Protein AF-A0A6G0UMU3-F1 (afdb_monomer_lite)

pLDDT: mean 70.27, std 21.62, range [25.25, 96.5]

Foldseek 3Di:
DDDDDDDDDDDDDDDDPDDDPPPVVVVVVVVVVVVVVVVVVLVVVLVVVVVVVVVVDDDPDDDPVVVVVVVLVSVVVSVVVCVVPVVVVVVVVVVVVVVVPPPPPADPVNVVVVVVVVVVVVVVVVVVVVVVVVVSVQVVLPVLFDPVFPPADRPVLLVLVLQLLLVLLVVVQKDFAQVRLVVCLVVLFFQEKEFERNDVVPVSNVVVVVSCVVSVHFYYYYHFQCSNCVSNVHNDGTGMMTGGDDPPDPCPVVSVVSSVVSVVRVD

Structure (mmCIF, N/CA/C/O backbone):
data_AF-A0A6G0UMU3-F1
#
_entry.id   AF-A0A6G0UMU3-F1
#
loop_
_atom_site.group_PDB
_atom_site.id
_atom_site.type_symbol
_atom_site.label_atom_id
_atom_site.label_alt_id
_atom_site.label_comp_id
_atom_site.label_asym_id
_atom_site.label_entity_id
_atom_site.label_seq_id
_atom_site.pdbx_PDB_ins_code
_atom_site.Cartn_x
_atom_site.Cartn_y
_atom_site.Cartn_z
_atom_site.occupancy
_atom_site.B_iso_or_equiv
_atom_site.auth_seq_id
_atom_site.auth_comp_id
_atom_site.auth_asym_id
_atom_site.auth_atom_id
_atom_site.pdbx_PDB_model_num
ATOM 1 N N . MET A 1 1 ? 73.703 35.633 -71.684 1.00 30.94 1 MET A N 1
ATOM 2 C CA . MET A 1 1 ? 74.012 36.887 -72.403 1.00 30.94 1 MET A CA 1
ATOM 3 C C . MET A 1 1 ? 72.672 37.498 -72.792 1.00 30.94 1 MET A C 1
ATOM 5 O O . MET A 1 1 ? 72.012 36.961 -73.661 1.00 30.94 1 MET A O 1
ATOM 9 N N . TYR A 1 2 ? 72.039 38.157 -71.825 1.00 26.83 2 TYR A N 1
ATOM 10 C CA . TYR A 1 2 ? 72.033 39.607 -71.562 1.00 26.83 2 TYR A CA 1
ATOM 11 C C . TYR A 1 2 ? 70.954 40.338 -72.398 1.00 26.83 2 TYR A C 1
ATOM 13 O O . TYR A 1 2 ? 71.107 40.400 -73.608 1.00 26.83 2 TYR A O 1
ATOM 21 N N . VAL A 1 3 ? 69.798 40.650 -71.770 1.00 32.31 3 VAL A N 1
ATOM 22 C CA . VAL A 1 3 ? 69.188 41.993 -71.473 1.00 32.31 3 VAL A CA 1
ATOM 23 C C . VAL A 1 3 ? 68.633 42.669 -72.758 1.00 32.31 3 VAL A C 1
ATOM 25 O O . VAL A 1 3 ? 69.275 42.608 -73.791 1.00 32.31 3 VAL A O 1
ATOM 28 N N . ILE A 1 4 ? 67.444 43.283 -72.848 1.00 33.16 4 ILE A N 1
ATOM 29 C CA . ILE A 1 4 ? 66.851 44.393 -72.075 1.00 33.16 4 ILE A CA 1
ATOM 30 C C . ILE A 1 4 ? 65.357 44.542 -72.455 1.00 33.16 4 ILE A C 1
ATOM 32 O O . ILE A 1 4 ? 65.022 44.345 -73.617 1.00 33.16 4 ILE A O 1
ATOM 36 N N . PHE A 1 5 ? 64.496 44.902 -71.489 1.00 25.25 5 PHE A N 1
ATOM 37 C CA . PHE A 1 5 ? 63.537 46.042 -71.463 1.00 25.25 5 PHE A CA 1
ATOM 38 C C . PHE A 1 5 ? 62.520 45.780 -70.331 1.00 25.25 5 PHE A C 1
ATOM 40 O O . PHE A 1 5 ? 61.830 44.772 -70.342 1.00 25.25 5 PHE A O 1
ATOM 47 N N . CYS A 1 6 ? 62.631 46.460 -69.188 1.00 27.94 6 CYS A N 1
ATOM 48 C CA . CYS A 1 6 ? 62.170 47.818 -68.848 1.00 27.94 6 CYS A CA 1
ATOM 49 C C . CYS A 1 6 ? 60.748 47.819 -68.249 1.00 27.94 6 CYS A C 1
ATOM 51 O O . CYS A 1 6 ? 59.826 47.219 -68.791 1.00 27.94 6 CYS A O 1
ATOM 53 N N . GLN A 1 7 ? 60.654 48.484 -67.096 1.00 40.88 7 GLN A N 1
ATOM 54 C CA . GLN A 1 7 ? 59.511 48.721 -66.210 1.00 40.88 7 GLN A CA 1
ATOM 55 C C . GLN A 1 7 ? 58.172 49.032 -66.890 1.00 40.88 7 GLN A C 1
ATOM 57 O O . GLN A 1 7 ? 58.109 49.893 -67.762 1.00 40.88 7 GLN A O 1
ATOM 62 N N . VAL A 1 8 ? 57.094 48.486 -66.313 1.00 30.56 8 VAL A N 1
ATOM 63 C CA . VAL A 1 8 ? 55.826 49.211 -66.126 1.00 30.56 8 VAL A CA 1
ATOM 64 C C . VAL A 1 8 ? 55.294 48.883 -64.727 1.00 30.56 8 VAL A C 1
ATOM 66 O O . VAL A 1 8 ? 54.862 47.763 -64.464 1.00 30.56 8 VAL A O 1
ATOM 69 N N . GLU A 1 9 ? 55.355 49.860 -63.822 1.00 41.88 9 GLU A N 1
ATOM 70 C CA . GLU A 1 9 ? 54.517 49.897 -62.622 1.00 41.88 9 GLU A CA 1
ATOM 71 C C . GLU A 1 9 ? 53.096 50.294 -63.034 1.00 41.88 9 GLU A C 1
ATOM 73 O O . GLU A 1 9 ? 52.908 51.316 -63.696 1.00 41.88 9 GLU A O 1
ATOM 78 N N . LEU A 1 10 ? 52.099 49.517 -62.608 1.00 32.56 10 LEU A N 1
ATOM 79 C CA . LEU A 1 10 ? 50.715 49.976 -62.494 1.00 32.56 10 LEU A CA 1
ATOM 80 C C . LEU A 1 10 ? 50.129 49.530 -61.142 1.00 32.56 10 LEU A C 1
ATOM 82 O O . LEU A 1 10 ? 50.496 48.462 -60.643 1.00 32.56 10 LEU A O 1
ATOM 86 N N . PRO A 1 11 ? 49.269 50.370 -60.535 1.00 36.75 11 PRO A N 1
ATOM 87 C CA . PRO A 1 11 ? 48.924 50.321 -59.122 1.00 36.75 11 PRO A CA 1
ATOM 88 C C . PRO A 1 11 ? 47.824 49.304 -58.798 1.00 36.75 11 PRO A C 1
ATOM 90 O O . PRO A 1 11 ? 47.146 48.767 -59.670 1.00 36.75 11 PRO A O 1
ATOM 93 N N . GLU A 1 12 ? 47.699 49.070 -57.494 1.00 48.03 12 GLU A N 1
ATOM 94 C CA . GLU A 1 12 ? 46.800 48.168 -56.777 1.00 48.03 12 GLU A CA 1
ATOM 95 C C . GLU A 1 12 ? 45.459 47.871 -57.468 1.00 48.03 12 GLU A C 1
ATOM 97 O O . GLU A 1 12 ? 44.653 48.767 -57.717 1.00 48.03 12 GLU A O 1
ATOM 102 N N . GLY A 1 13 ? 45.182 46.579 -57.683 1.00 42.25 13 GLY A N 1
ATOM 103 C CA . GLY A 1 13 ? 43.817 46.121 -57.949 1.00 42.25 13 GLY A CA 1
ATOM 104 C C . GLY A 1 13 ? 43.625 45.095 -59.060 1.00 42.25 13 GLY A C 1
ATOM 105 O O . GLY A 1 13 ? 42.647 45.209 -59.784 1.00 42.25 13 GLY A O 1
ATOM 106 N N . CYS A 1 14 ? 44.489 44.085 -59.202 1.00 33.12 14 CYS A N 1
ATOM 107 C CA . CYS A 1 14 ? 44.163 42.850 -59.932 1.00 33.12 14 CYS A CA 1
ATOM 108 C C . CYS A 1 14 ? 45.114 41.723 -59.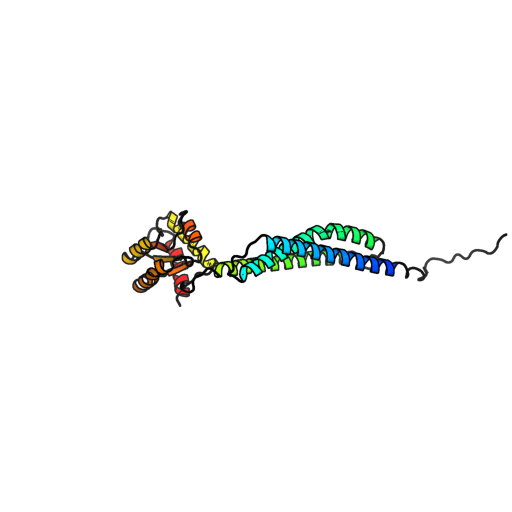500 1.00 33.12 14 CYS A C 1
ATOM 110 O O . CYS A 1 14 ? 46.245 41.660 -59.974 1.00 33.12 14 CYS A O 1
ATOM 112 N N . VAL A 1 15 ? 44.676 40.816 -58.616 1.00 37.66 15 VAL A N 1
ATOM 113 C CA . VAL A 1 15 ? 45.374 39.533 -58.422 1.00 37.66 15 VAL A CA 1
ATOM 114 C C . VAL A 1 15 ? 44.605 38.456 -59.169 1.00 37.66 15 VAL A C 1
ATOM 116 O O . VAL A 1 15 ? 43.439 38.182 -58.894 1.00 37.66 15 VAL A O 1
ATOM 119 N N . ALA A 1 16 ? 45.301 37.894 -60.150 1.00 34.09 16 ALA A N 1
ATOM 120 C CA . ALA A 1 16 ? 44.859 36.867 -61.064 1.00 34.09 16 ALA A CA 1
ATOM 121 C C . ALA A 1 16 ? 44.274 35.638 -60.347 1.00 34.09 16 ALA A C 1
ATOM 123 O O . ALA A 1 16 ? 44.952 34.931 -59.601 1.00 34.09 16 ALA A O 1
ATOM 124 N N . THR A 1 17 ? 43.021 35.320 -60.662 1.00 44.34 17 THR A N 1
ATOM 125 C CA . THR A 1 17 ? 42.491 33.959 -60.577 1.00 44.34 17 THR A CA 1
ATOM 126 C C . THR A 1 17 ? 43.191 33.096 -61.619 1.00 44.34 17 THR A C 1
ATOM 128 O O . THR A 1 17 ? 42.855 33.140 -62.799 1.00 44.34 17 THR A O 1
ATOM 131 N N . GLY A 1 18 ? 44.160 32.297 -61.187 1.00 42.09 18 GLY A N 1
ATOM 132 C CA . GLY A 1 18 ? 44.776 31.301 -62.054 1.00 42.09 18 GLY A CA 1
ATOM 133 C C . GLY A 1 18 ? 45.994 30.666 -61.412 1.00 42.09 18 GLY A C 1
ATOM 134 O O . GLY A 1 18 ? 47.093 31.130 -61.669 1.00 42.09 18 GLY A O 1
ATOM 135 N N . CYS A 1 19 ? 45.763 29.655 -60.559 1.00 34.84 19 CYS A N 1
ATOM 136 C CA . CYS A 1 19 ? 46.659 28.521 -60.233 1.00 34.84 19 CYS A CA 1
ATOM 137 C C . CYS A 1 19 ? 46.496 28.004 -58.787 1.00 34.84 19 CYS A C 1
ATOM 139 O O . CYS A 1 19 ? 47.479 27.858 -58.076 1.00 34.84 19 CYS A O 1
ATOM 141 N N . LEU A 1 20 ? 45.283 27.675 -58.322 1.00 40.19 20 LEU A N 1
ATOM 142 C CA . LEU A 1 20 ? 45.110 26.946 -57.044 1.00 40.19 20 LEU A CA 1
ATOM 143 C C . LEU A 1 20 ? 44.004 25.867 -57.079 1.00 40.19 20 LEU A C 1
ATOM 145 O O . LEU A 1 20 ? 43.488 25.463 -56.044 1.00 40.19 20 LEU A O 1
ATOM 149 N N . VAL A 1 21 ? 43.644 25.353 -58.261 1.00 40.84 21 VAL A N 1
ATOM 150 C CA . VAL A 1 21 ? 42.587 24.321 -58.396 1.00 40.84 21 VAL A CA 1
ATOM 151 C C . VAL A 1 21 ? 43.116 22.890 -58.169 1.00 40.84 21 VAL A C 1
ATOM 153 O O . VAL A 1 21 ? 42.345 21.982 -57.884 1.00 40.84 21 VAL A O 1
ATOM 156 N N . GLY A 1 22 ? 44.436 22.667 -58.217 1.00 36.19 22 GLY A N 1
ATOM 157 C CA . GLY A 1 22 ? 45.018 21.323 -58.064 1.00 36.19 22 GLY A CA 1
ATOM 158 C C . GLY A 1 22 ? 45.118 20.810 -56.619 1.00 36.19 22 GLY A C 1
ATOM 159 O O . GLY A 1 22 ? 44.967 19.615 -56.376 1.00 36.19 22 GLY A O 1
ATOM 160 N N . HIS A 1 23 ? 45.341 21.696 -55.643 1.00 38.22 23 HIS A N 1
ATOM 161 C CA . HIS A 1 23 ? 45.694 21.292 -54.273 1.00 38.22 23 HIS A CA 1
ATOM 162 C C . HIS A 1 23 ? 44.480 21.051 -53.354 1.00 38.22 23 HIS A C 1
ATOM 164 O O . HIS A 1 23 ? 44.577 20.311 -52.374 1.00 38.22 23 HIS A O 1
ATOM 170 N N . THR A 1 24 ? 43.318 21.630 -53.676 1.00 43.34 24 THR A N 1
ATOM 171 C CA . THR A 1 24 ? 42.079 21.507 -52.885 1.00 43.34 24 THR A CA 1
ATOM 172 C C . THR A 1 24 ? 41.366 20.166 -53.105 1.00 43.34 24 THR A C 1
ATOM 174 O O . THR A 1 24 ? 40.770 19.623 -52.174 1.00 43.34 24 THR A O 1
ATOM 177 N N . ALA A 1 25 ? 41.496 19.566 -54.293 1.00 42.31 25 ALA A N 1
ATOM 178 C CA . ALA A 1 25 ? 40.917 18.256 -54.598 1.00 42.31 25 ALA A CA 1
ATOM 179 C C . ALA A 1 25 ? 41.616 17.106 -53.843 1.00 42.31 25 ALA A C 1
ATOM 181 O O . ALA A 1 25 ? 40.945 16.208 -53.328 1.00 42.31 25 ALA A O 1
ATOM 182 N N . GLN A 1 26 ? 42.946 17.149 -53.694 1.00 43.91 26 GLN A N 1
ATOM 183 C CA . GLN A 1 26 ? 43.704 16.104 -52.987 1.00 43.91 26 GLN A CA 1
ATOM 184 C C . GLN A 1 26 ? 43.416 16.069 -51.478 1.00 43.91 26 GLN A C 1
ATOM 186 O O . GLN A 1 26 ? 43.292 14.987 -50.903 1.00 43.91 26 GLN A O 1
ATOM 191 N N . LEU A 1 27 ? 43.229 17.229 -50.840 1.00 43.91 27 LEU A N 1
ATOM 192 C CA . LEU A 1 27 ? 42.884 17.318 -49.415 1.00 43.91 27 LEU A CA 1
ATOM 193 C C . LEU A 1 27 ? 41.488 16.751 -49.106 1.00 43.91 27 LEU A C 1
ATOM 195 O O . LEU A 1 27 ? 41.315 16.085 -48.086 1.00 43.91 27 LEU A O 1
ATOM 199 N N . SER A 1 28 ? 40.515 16.922 -50.009 1.00 45.41 28 SER A N 1
ATOM 200 C CA . SER A 1 28 ? 39.166 16.350 -49.848 1.00 45.41 28 SER A CA 1
ATOM 201 C C . SER A 1 28 ? 39.159 14.812 -49.873 1.00 45.41 28 SER A C 1
ATOM 203 O O . SER A 1 28 ? 38.477 14.168 -49.071 1.00 45.41 28 SER A O 1
ATOM 205 N N . HIS A 1 29 ? 39.993 14.206 -50.724 1.00 41.31 29 HIS A N 1
ATOM 206 C CA . HIS A 1 29 ? 40.148 12.753 -50.814 1.00 41.31 29 HIS A CA 1
ATOM 207 C C . HIS A 1 29 ? 40.844 12.157 -49.584 1.00 41.31 29 HIS A C 1
ATOM 209 O O . HIS A 1 29 ? 40.484 11.066 -49.135 1.00 41.31 29 HIS A O 1
ATOM 215 N N . ILE A 1 30 ? 41.819 12.874 -49.018 1.00 50.69 30 ILE A N 1
ATOM 216 C CA . ILE A 1 30 ? 42.502 12.488 -47.775 1.00 50.69 30 ILE A CA 1
ATOM 217 C C . ILE A 1 30 ? 41.545 12.608 -46.582 1.00 50.69 30 ILE A C 1
ATOM 219 O O . ILE A 1 30 ? 41.508 11.713 -45.736 1.00 50.69 30 ILE A O 1
ATOM 223 N N . TYR A 1 31 ? 40.712 13.652 -46.543 1.00 45.34 31 TYR A N 1
ATOM 224 C CA . TYR A 1 31 ? 39.706 13.846 -45.498 1.00 45.34 31 TYR A CA 1
ATOM 225 C C . TYR A 1 31 ? 38.654 12.728 -45.496 1.00 45.34 31 TYR A C 1
ATOM 227 O O . TYR A 1 31 ? 38.419 12.099 -44.467 1.00 45.34 31 TYR A O 1
ATOM 235 N N . SER A 1 32 ? 38.099 12.394 -46.664 1.00 48.53 32 SER A N 1
ATOM 236 C CA . SER A 1 32 ? 37.123 11.304 -46.803 1.00 48.53 32 SER A CA 1
ATOM 237 C C . SER A 1 32 ? 37.707 9.940 -46.408 1.00 48.53 32 SER A C 1
ATOM 239 O O . SER A 1 32 ? 37.066 9.175 -45.684 1.00 48.53 32 SER A O 1
ATOM 241 N N . ARG A 1 33 ? 38.958 9.653 -46.798 1.00 44.38 33 ARG A N 1
ATOM 242 C CA . ARG A 1 33 ? 39.633 8.399 -46.427 1.00 44.38 33 ARG A CA 1
ATOM 243 C C . ARG A 1 33 ? 39.939 8.313 -44.934 1.00 44.38 33 ARG A C 1
ATOM 245 O O . ARG A 1 33 ? 39.745 7.258 -44.343 1.00 44.38 33 ARG A O 1
ATOM 252 N N . THR A 1 34 ? 40.367 9.408 -44.313 1.00 50.41 34 THR A N 1
ATOM 253 C CA . THR A 1 34 ? 40.743 9.410 -42.890 1.00 50.41 34 THR A CA 1
ATOM 254 C C . THR A 1 34 ? 39.513 9.329 -41.985 1.00 50.41 34 THR A C 1
ATOM 256 O O . THR A 1 34 ? 39.492 8.536 -41.045 1.00 50.41 34 THR A O 1
ATOM 259 N N . VAL A 1 35 ? 38.448 10.070 -42.311 1.00 51.31 35 VAL A N 1
ATOM 260 C CA . VAL A 1 35 ? 37.169 9.998 -41.584 1.00 51.31 35 VAL A CA 1
ATOM 261 C C . VAL A 1 35 ? 36.531 8.613 -41.742 1.00 51.31 35 VAL A C 1
ATOM 263 O O . VAL A 1 35 ? 36.049 8.051 -40.760 1.00 51.31 35 VAL A O 1
ATOM 266 N N . GLY A 1 36 ? 36.597 8.014 -42.936 1.00 48.56 36 GLY A N 1
ATOM 267 C CA . GLY A 1 36 ? 36.089 6.660 -43.181 1.00 48.56 36 GLY A CA 1
ATOM 268 C C . GLY A 1 36 ? 36.814 5.577 -42.375 1.00 48.56 36 GLY A C 1
ATOM 269 O O . GLY A 1 36 ? 36.166 4.703 -41.797 1.00 48.56 36 GLY A O 1
ATOM 270 N N . VAL A 1 37 ? 38.146 5.657 -42.270 1.00 53.56 37 VAL A N 1
ATOM 271 C CA . VAL A 1 37 ? 38.944 4.693 -41.492 1.00 53.56 37 VAL A CA 1
ATOM 272 C C . VAL A 1 37 ? 38.623 4.798 -40.001 1.00 53.56 37 VAL A C 1
ATOM 274 O O . VAL A 1 37 ? 38.373 3.769 -39.378 1.00 53.56 37 VAL A O 1
ATOM 277 N N . ILE A 1 38 ? 38.523 6.010 -39.446 1.00 55.78 38 ILE A N 1
ATOM 278 C CA . ILE A 1 38 ? 38.171 6.223 -38.030 1.00 55.78 38 ILE A CA 1
ATOM 279 C C . ILE A 1 38 ? 36.754 5.715 -37.730 1.00 55.78 38 ILE A C 1
ATOM 281 O O . ILE A 1 38 ? 36.535 5.033 -36.731 1.00 55.78 38 ILE A O 1
ATOM 285 N N . PHE A 1 39 ? 35.790 5.982 -38.613 1.00 50.78 39 PHE A N 1
ATOM 286 C CA . PHE A 1 39 ? 34.418 5.507 -38.428 1.00 50.78 39 PHE A CA 1
ATOM 287 C C . PHE A 1 39 ? 34.347 3.970 -38.450 1.00 50.78 39 PHE A C 1
ATOM 289 O O . PHE A 1 39 ? 33.672 3.360 -37.622 1.00 50.78 39 PHE A O 1
ATOM 296 N N . SER A 1 40 ? 35.109 3.327 -39.342 1.00 53.88 40 SER A N 1
ATOM 297 C CA . SER A 1 40 ? 35.143 1.863 -39.454 1.00 53.88 40 SER A CA 1
ATOM 298 C C . SER A 1 40 ? 35.824 1.171 -38.267 1.00 53.88 40 SER A C 1
ATOM 300 O O . SER A 1 40 ? 35.348 0.130 -37.810 1.00 53.88 40 SER A O 1
ATOM 302 N N . THR A 1 41 ? 36.897 1.749 -37.717 1.00 54.25 41 THR A N 1
ATOM 303 C CA . THR A 1 41 ? 37.631 1.158 -36.588 1.00 54.25 41 THR A CA 1
ATOM 304 C C . THR A 1 41 ? 36.868 1.310 -35.279 1.00 54.25 41 THR A C 1
ATOM 306 O O . THR A 1 41 ? 36.807 0.357 -34.503 1.00 54.25 41 THR A O 1
ATOM 309 N N . VAL A 1 42 ? 36.203 2.448 -35.055 1.00 63.16 42 VAL A N 1
ATOM 310 C CA . VAL A 1 42 ? 35.360 2.672 -33.868 1.00 63.16 42 VAL A CA 1
ATOM 311 C C . VAL A 1 42 ? 34.155 1.732 -33.870 1.00 63.16 42 VAL A C 1
ATOM 313 O O . VAL A 1 42 ? 33.846 1.128 -32.840 1.00 63.16 42 VAL A O 1
ATOM 316 N N . ILE A 1 43 ? 33.515 1.525 -35.025 1.00 57.78 43 ILE A N 1
ATOM 317 C CA . ILE A 1 43 ? 32.409 0.564 -35.151 1.00 57.78 43 ILE A CA 1
ATOM 318 C C . ILE A 1 43 ? 32.913 -0.870 -34.950 1.00 57.78 43 ILE A C 1
ATOM 320 O O . ILE A 1 43 ? 32.291 -1.637 -34.217 1.00 57.78 43 ILE A O 1
ATOM 324 N N . GLY A 1 44 ? 34.059 -1.225 -35.539 1.00 60.44 44 GLY A N 1
ATOM 325 C CA . GLY A 1 44 ? 34.644 -2.564 -35.430 1.00 60.44 44 GLY A CA 1
ATOM 326 C C . GLY A 1 44 ? 35.047 -2.944 -34.002 1.00 60.44 44 GLY A C 1
ATOM 327 O O . GLY A 1 44 ? 34.699 -4.027 -33.530 1.00 60.44 44 GLY A O 1
ATOM 328 N N . ILE A 1 45 ? 35.718 -2.043 -33.278 1.00 62.22 45 ILE A N 1
ATOM 329 C CA . ILE A 1 45 ? 36.102 -2.256 -31.872 1.00 62.22 45 ILE A CA 1
ATOM 330 C C . ILE A 1 45 ? 34.851 -2.368 -30.994 1.00 62.22 45 ILE A C 1
ATOM 332 O O . ILE A 1 45 ? 34.761 -3.270 -30.159 1.00 62.22 45 ILE A O 1
ATOM 336 N N . SER A 1 46 ? 33.845 -1.523 -31.237 1.00 60.97 46 SER A N 1
ATOM 337 C CA . SER A 1 46 ? 32.560 -1.600 -30.536 1.00 60.97 46 SER A CA 1
ATOM 338 C C . SER A 1 46 ? 31.862 -2.949 -30.750 1.00 60.97 46 SER A C 1
ATOM 340 O O . SER A 1 46 ? 31.350 -3.549 -29.804 1.00 60.97 46 SER A O 1
ATOM 342 N N . PHE A 1 47 ? 31.899 -3.478 -31.977 1.00 53.75 47 PHE A N 1
ATOM 343 C CA . PHE A 1 47 ? 31.307 -4.771 -32.326 1.00 53.75 47 PHE A CA 1
ATOM 344 C C . PHE A 1 47 ? 32.034 -5.951 -31.657 1.00 53.75 47 PHE A C 1
ATOM 346 O O . PHE A 1 47 ? 31.397 -6.898 -31.195 1.00 53.75 47 PHE A O 1
ATOM 353 N N . LEU A 1 48 ? 33.363 -5.888 -31.530 1.00 60.88 48 LEU A N 1
ATOM 354 C CA . LEU A 1 48 ? 34.152 -6.918 -30.842 1.00 60.88 48 LEU A CA 1
ATOM 355 C C . LEU A 1 48 ? 33.919 -6.924 -29.326 1.00 60.88 48 LEU A C 1
ATOM 357 O O . LEU A 1 48 ? 33.783 -7.998 -28.734 1.00 60.88 48 LEU A O 1
ATOM 361 N N . VAL A 1 49 ? 33.804 -5.746 -28.704 1.00 62.69 49 VAL A N 1
ATOM 362 C CA . VAL A 1 49 ? 33.429 -5.620 -27.285 1.00 62.69 49 VAL A CA 1
ATOM 363 C C . VAL A 1 49 ? 32.032 -6.203 -27.045 1.00 62.69 49 VAL A C 1
ATOM 365 O O . VAL A 1 49 ? 31.839 -6.916 -26.061 1.00 62.69 49 VAL A O 1
ATOM 368 N N . MET A 1 50 ? 31.089 -6.008 -27.977 1.00 51.47 50 MET A N 1
ATOM 369 C CA . MET A 1 50 ? 29.757 -6.629 -27.935 1.00 51.47 50 MET A CA 1
ATOM 370 C C . MET A 1 50 ? 29.832 -8.161 -27.925 1.00 51.47 50 MET A C 1
ATOM 372 O O . MET A 1 50 ? 29.237 -8.803 -27.063 1.00 51.47 50 MET A O 1
ATOM 376 N N . ILE A 1 51 ? 30.599 -8.761 -28.842 1.00 56.84 51 ILE A N 1
ATOM 377 C CA . ILE A 1 51 ? 30.733 -10.224 -28.954 1.00 56.84 51 ILE A CA 1
ATOM 378 C C . ILE A 1 51 ? 31.415 -10.821 -27.713 1.00 56.84 51 ILE A C 1
ATOM 380 O O . ILE A 1 51 ? 30.991 -11.867 -27.214 1.00 56.84 51 ILE A O 1
ATOM 384 N N . ALA A 1 52 ? 32.456 -10.168 -27.191 1.00 59.59 52 ALA A N 1
ATOM 385 C CA . ALA A 1 52 ? 33.148 -10.612 -25.981 1.00 59.59 52 ALA A CA 1
ATOM 386 C C . ALA A 1 52 ? 32.243 -10.539 -24.740 1.00 59.59 52 ALA A C 1
ATOM 388 O O . ALA A 1 52 ? 32.278 -11.426 -23.884 1.00 59.59 52 ALA A O 1
ATOM 389 N N . TRP A 1 53 ? 31.395 -9.514 -24.667 1.00 51.75 53 TRP A N 1
ATOM 390 C CA . TRP A 1 53 ? 30.428 -9.342 -23.590 1.00 51.75 53 TRP A CA 1
ATOM 391 C C . TRP A 1 53 ? 29.291 -10.375 -23.661 1.00 51.75 53 TRP A C 1
ATOM 393 O O . TRP A 1 53 ? 28.989 -11.019 -22.654 1.00 51.75 53 TRP A O 1
ATOM 403 N N . LEU A 1 54 ? 28.761 -10.640 -24.863 1.00 48.38 54 LEU A N 1
ATOM 404 C CA . LEU A 1 54 ? 27.764 -11.690 -25.122 1.00 48.38 54 LEU A CA 1
ATOM 405 C C . LEU A 1 54 ? 28.270 -13.090 -24.744 1.00 48.38 54 LEU A C 1
ATOM 407 O O . LEU A 1 54 ? 27.509 -13.902 -24.227 1.00 48.38 54 LEU A O 1
ATOM 411 N N . LYS A 1 55 ? 29.564 -13.379 -24.937 1.00 51.75 55 LYS A N 1
ATOM 412 C CA . LYS A 1 55 ? 30.155 -14.668 -24.537 1.00 51.75 55 LYS A CA 1
ATOM 413 C C . LYS A 1 55 ? 30.299 -14.845 -23.019 1.00 51.75 55 LYS A C 1
ATOM 415 O O . LYS A 1 55 ? 30.403 -15.983 -22.565 1.00 51.75 55 LYS A O 1
ATOM 420 N N . LYS A 1 56 ? 30.320 -13.764 -22.227 1.00 48.94 56 LYS A N 1
ATOM 421 C CA . LYS A 1 56 ? 30.586 -13.822 -20.775 1.00 48.94 56 LYS A CA 1
ATOM 422 C C . LYS A 1 56 ? 29.322 -14.011 -19.923 1.00 48.94 56 LYS A C 1
ATOM 424 O O . LYS A 1 56 ? 29.430 -14.505 -18.802 1.00 48.94 56 LYS A O 1
ATOM 429 N N . LYS A 1 57 ? 28.128 -13.691 -20.437 1.00 49.84 57 LYS A N 1
ATOM 430 C CA . LYS A 1 57 ? 26.847 -13.977 -19.767 1.00 49.84 57 LYS A CA 1
ATOM 431 C C . LYS A 1 57 ? 26.190 -15.222 -20.370 1.00 49.84 57 LYS A C 1
ATOM 433 O O . LYS A 1 57 ? 25.646 -15.174 -21.466 1.00 49.84 57 LYS A O 1
ATOM 438 N N . LYS A 1 58 ? 26.194 -16.339 -19.634 1.00 37.16 58 LYS A N 1
ATOM 439 C CA . LYS A 1 58 ? 25.318 -17.478 -19.961 1.00 37.16 58 LYS A CA 1
ATOM 440 C C . LYS A 1 58 ? 23.845 -17.037 -19.835 1.00 37.16 58 LYS A C 1
ATOM 442 O O . LYS A 1 58 ? 23.512 -16.390 -18.840 1.00 37.16 58 LYS A O 1
ATOM 447 N N . PRO A 1 59 ? 22.972 -17.369 -20.801 1.00 43.34 59 PRO A N 1
ATOM 448 C CA . PRO A 1 59 ? 21.608 -16.860 -20.848 1.00 43.34 59 PRO A CA 1
ATOM 449 C C . PRO A 1 59 ? 20.722 -17.608 -19.844 1.00 43.34 59 PRO A C 1
ATOM 451 O O . PRO A 1 59 ? 20.534 -18.815 -19.964 1.00 43.34 59 PRO A O 1
ATOM 454 N N . GLN A 1 60 ? 20.146 -16.892 -18.876 1.00 38.78 60 GLN A N 1
ATOM 455 C CA . GLN A 1 60 ? 18.887 -17.315 -18.262 1.00 38.78 60 GLN A CA 1
ATOM 456 C C . GLN A 1 60 ? 17.776 -16.767 -19.161 1.00 38.78 60 GLN A C 1
ATOM 458 O O . GLN A 1 60 ? 17.521 -15.564 -19.215 1.00 38.78 60 GLN A O 1
ATOM 463 N N . ILE A 1 61 ? 17.230 -17.669 -19.971 1.00 45.25 61 ILE A N 1
ATOM 464 C CA . ILE A 1 61 ? 16.134 -17.457 -20.915 1.00 45.25 61 ILE A CA 1
ATOM 465 C C . ILE A 1 61 ? 14.889 -16.982 -20.159 1.00 45.25 61 ILE A C 1
ATOM 467 O O . ILE A 1 61 ? 14.482 -17.620 -19.192 1.00 45.25 61 ILE A O 1
ATOM 471 N N . GLY A 1 62 ? 14.278 -15.874 -20.594 1.00 42.34 62 GLY A N 1
ATOM 472 C CA . GLY A 1 62 ? 12.984 -15.473 -20.040 1.00 42.34 62 GLY A CA 1
ATOM 473 C C . GLY A 1 62 ? 12.362 -14.182 -20.561 1.00 42.34 62 GLY A C 1
ATOM 474 O O . GLY A 1 62 ? 11.205 -14.211 -20.961 1.00 42.34 62 GLY A O 1
ATOM 475 N N . SER A 1 63 ? 13.071 -13.051 -20.590 1.00 42.34 63 SER A N 1
ATOM 476 C CA . SER A 1 63 ? 12.422 -11.768 -20.898 1.00 42.34 63 SER A CA 1
ATOM 477 C C . SER A 1 63 ? 13.060 -11.053 -22.083 1.00 42.34 63 SER A C 1
ATOM 479 O O . SER A 1 63 ? 14.277 -10.930 -22.195 1.00 42.34 63 SER A O 1
ATOM 481 N N . LYS A 1 64 ? 12.215 -10.512 -22.969 1.00 46.72 64 LYS A N 1
ATOM 482 C CA . LYS A 1 64 ? 12.609 -9.624 -24.080 1.00 46.72 64 LYS A CA 1
ATOM 483 C C . LYS A 1 64 ? 13.309 -8.332 -23.597 1.00 46.72 64 LYS A C 1
ATOM 485 O O . LYS A 1 64 ? 13.779 -7.547 -24.413 1.00 46.72 64 LYS A O 1
ATOM 490 N N . VAL A 1 65 ? 13.403 -8.121 -22.283 1.00 44.84 65 VAL A N 1
ATOM 491 C CA . VAL A 1 65 ? 13.828 -6.883 -21.617 1.00 44.84 65 VAL A CA 1
ATOM 492 C C . VAL A 1 65 ? 15.308 -6.848 -21.261 1.00 44.84 65 VAL A C 1
ATOM 494 O O . VAL A 1 65 ? 15.896 -5.765 -21.274 1.00 44.84 65 VAL A O 1
ATOM 497 N N . THR A 1 66 ? 15.967 -7.997 -21.085 1.00 47.72 66 THR A N 1
ATOM 498 C CA . THR A 1 66 ? 17.440 -8.027 -21.047 1.00 47.72 66 THR A CA 1
ATOM 499 C C . THR A 1 66 ? 18.023 -7.507 -22.358 1.00 47.72 66 THR A C 1
ATOM 501 O O . THR A 1 66 ? 18.954 -6.715 -22.330 1.00 47.72 66 THR A O 1
ATOM 504 N N . VAL A 1 67 ? 17.392 -7.805 -23.496 1.00 51.44 67 VAL A N 1
ATOM 505 C CA . VAL A 1 67 ? 17.833 -7.333 -24.820 1.00 51.44 67 VAL A CA 1
ATOM 506 C C . VAL A 1 67 ? 17.738 -5.803 -24.960 1.00 51.44 67 VAL A C 1
ATOM 508 O O . VAL A 1 67 ? 18.626 -5.178 -25.537 1.00 51.44 67 VAL A O 1
ATOM 511 N N . ILE A 1 68 ? 16.698 -5.173 -24.398 1.00 49.12 68 ILE A N 1
ATOM 512 C CA . ILE A 1 68 ? 16.486 -3.715 -24.490 1.00 49.12 68 ILE A CA 1
ATOM 513 C C . ILE A 1 68 ? 17.377 -2.961 -23.491 1.00 49.12 68 ILE A C 1
ATOM 515 O O . ILE A 1 68 ? 17.989 -1.956 -23.855 1.00 49.12 68 ILE A O 1
ATOM 519 N N . ALA A 1 69 ? 17.506 -3.454 -22.255 1.00 45.97 69 ALA A N 1
ATOM 520 C CA . ALA A 1 69 ? 18.402 -2.869 -21.255 1.00 45.97 69 ALA A CA 1
ATOM 521 C C . ALA A 1 69 ? 19.870 -2.937 -21.706 1.00 45.97 69 ALA A C 1
ATOM 523 O O . ALA A 1 69 ? 20.621 -1.971 -21.559 1.00 45.97 69 ALA A O 1
ATOM 524 N N . GLU A 1 70 ? 20.262 -4.050 -22.327 1.00 49.53 70 GLU A N 1
ATOM 525 C CA . GLU A 1 70 ? 21.601 -4.230 -22.882 1.00 49.53 70 GLU A CA 1
ATOM 526 C C . GLU A 1 70 ? 21.827 -3.311 -24.092 1.00 49.53 70 GLU A C 1
ATOM 528 O O . GLU A 1 70 ? 22.875 -2.673 -24.164 1.00 49.53 70 GLU A O 1
ATOM 533 N N . ALA A 1 71 ? 20.829 -3.104 -24.961 1.00 51.84 71 ALA A N 1
ATOM 534 C CA . ALA A 1 71 ? 20.915 -2.153 -26.076 1.00 51.84 71 ALA A CA 1
ATOM 535 C C . ALA A 1 71 ? 21.035 -0.679 -25.633 1.00 51.84 71 ALA A C 1
ATOM 537 O O . ALA A 1 71 ? 21.742 0.102 -26.274 1.00 51.84 71 ALA A O 1
ATOM 538 N N . VAL A 1 72 ? 20.386 -0.278 -24.533 1.00 54.41 72 VAL A N 1
ATOM 539 C CA . VAL A 1 72 ? 20.453 1.099 -24.000 1.00 54.41 72 VAL A CA 1
ATOM 540 C C . VAL A 1 72 ? 21.802 1.381 -23.339 1.00 54.41 72 VAL A C 1
ATOM 542 O O . VAL A 1 72 ? 22.398 2.430 -23.593 1.00 54.41 72 VAL A O 1
ATOM 545 N N . VAL A 1 73 ? 22.324 0.440 -22.545 1.00 54.75 73 VAL A N 1
ATOM 546 C CA . VAL A 1 73 ? 23.671 0.551 -21.955 1.00 54.75 73 VAL A CA 1
ATOM 547 C C . VAL A 1 73 ? 24.731 0.556 -23.056 1.00 54.75 73 VAL A C 1
ATOM 549 O O . VAL A 1 73 ? 25.652 1.368 -23.018 1.00 54.75 73 VAL A O 1
ATOM 552 N N . PHE A 1 74 ? 24.557 -0.268 -24.089 1.00 53.59 74 PHE A N 1
ATOM 553 C CA . PHE A 1 74 ? 25.444 -0.292 -25.248 1.00 53.59 74 PHE A CA 1
ATOM 554 C C . PHE A 1 74 ? 25.440 1.046 -25.999 1.00 53.59 74 PHE A C 1
ATOM 556 O O . PHE A 1 74 ? 26.500 1.588 -26.305 1.00 53.59 74 PHE A O 1
ATOM 563 N N . ARG A 1 75 ? 24.264 1.653 -26.211 1.00 53.66 75 ARG A N 1
ATOM 564 C CA . ARG A 1 75 ? 24.138 2.972 -26.853 1.00 53.66 75 ARG A CA 1
ATOM 565 C C . ARG A 1 75 ? 24.749 4.096 -26.012 1.00 53.66 75 ARG A C 1
ATOM 567 O O . ARG A 1 75 ? 25.314 5.015 -26.591 1.00 53.66 75 ARG A O 1
ATOM 574 N N . ALA A 1 76 ? 24.700 4.008 -24.681 1.00 53.66 76 ALA A N 1
ATOM 575 C CA . ALA A 1 76 ? 25.331 4.970 -23.773 1.00 53.66 76 ALA A CA 1
ATOM 576 C C . ALA A 1 76 ? 26.866 4.846 -23.738 1.00 53.66 76 ALA A C 1
ATOM 578 O O . ALA A 1 76 ? 27.559 5.861 -23.735 1.00 53.66 76 ALA A O 1
ATOM 579 N N . VAL A 1 77 ? 27.404 3.623 -23.774 1.00 56.19 77 VAL A N 1
ATOM 580 C CA . VAL A 1 77 ? 28.857 3.376 -23.845 1.00 56.19 77 VAL A CA 1
ATOM 581 C C . VAL A 1 77 ? 29.421 3.810 -25.201 1.00 56.19 77 VAL A C 1
ATOM 583 O O . VAL A 1 77 ? 30.467 4.451 -25.246 1.00 56.19 77 VAL A O 1
ATOM 586 N N . ILE A 1 78 ? 28.697 3.553 -26.296 1.00 59.75 78 ILE A N 1
ATOM 587 C CA . ILE A 1 78 ? 29.018 4.079 -27.634 1.00 59.75 78 ILE A CA 1
ATOM 588 C C . ILE A 1 78 ? 29.033 5.614 -27.616 1.00 59.75 78 ILE A C 1
ATOM 590 O O . ILE A 1 78 ? 29.960 6.223 -28.140 1.00 59.75 78 ILE A O 1
ATOM 594 N N . PHE A 1 79 ? 28.036 6.251 -26.992 1.00 53.81 79 PHE A N 1
ATOM 595 C CA . PHE A 1 79 ? 27.953 7.712 -26.920 1.00 53.81 79 PHE A CA 1
ATOM 596 C C . PHE A 1 79 ? 29.094 8.323 -26.091 1.00 53.81 79 PHE A C 1
ATOM 598 O O . PHE A 1 79 ? 29.651 9.338 -26.495 1.00 53.81 79 PHE A O 1
ATOM 605 N N . GLY A 1 80 ? 29.484 7.684 -24.980 1.00 55.88 80 GLY A N 1
ATOM 606 C CA . GLY A 1 80 ? 30.629 8.099 -24.161 1.00 55.88 80 GLY A CA 1
ATOM 607 C C . GLY A 1 80 ? 31.966 7.953 -24.890 1.00 55.88 80 GLY A C 1
ATOM 608 O O . GLY A 1 80 ? 32.739 8.902 -24.950 1.00 55.88 80 GLY A O 1
ATOM 609 N N . LEU A 1 81 ? 32.197 6.813 -25.550 1.00 54.47 81 LEU A N 1
ATOM 610 C CA . LEU A 1 81 ? 33.418 6.590 -26.333 1.00 54.47 81 LEU A CA 1
ATOM 611 C C . LEU A 1 81 ? 33.525 7.539 -27.532 1.00 54.47 81 LEU A C 1
ATOM 613 O O . LEU A 1 81 ? 34.620 7.987 -27.852 1.00 54.47 81 LEU A O 1
ATOM 617 N N . ILE A 1 82 ? 32.406 7.890 -28.174 1.00 53.62 82 ILE A N 1
ATOM 618 C CA . ILE A 1 82 ? 32.394 8.907 -29.232 1.00 53.62 82 ILE A CA 1
ATOM 619 C C . ILE A 1 82 ? 32.763 10.279 -28.659 1.00 53.62 82 ILE A C 1
ATOM 621 O O . ILE A 1 82 ? 33.546 10.982 -29.287 1.00 53.62 82 ILE A O 1
ATOM 625 N N . PHE A 1 83 ? 32.261 10.654 -27.480 1.00 45.94 83 PHE A N 1
ATOM 626 C CA . PHE A 1 83 ? 32.516 11.969 -26.880 1.00 45.94 83 PHE A CA 1
ATOM 627 C C . PHE A 1 83 ? 33.956 12.135 -26.360 1.00 45.94 83 PHE A C 1
ATOM 629 O O . PHE A 1 83 ? 34.501 13.234 -26.442 1.00 45.94 83 PHE A O 1
ATOM 636 N N . ASP A 1 84 ? 34.599 11.050 -25.918 1.00 47.81 84 ASP A N 1
ATOM 637 C CA . ASP A 1 84 ? 35.989 11.065 -25.439 1.00 47.81 84 ASP A CA 1
ATOM 638 C C . ASP A 1 84 ? 37.030 10.985 -26.578 1.00 47.81 84 ASP A C 1
ATOM 640 O O . ASP A 1 84 ? 38.141 11.499 -26.443 1.00 47.81 84 ASP A O 1
ATOM 644 N N . PHE A 1 85 ? 36.690 10.385 -27.729 1.00 46.53 85 PHE A N 1
ATOM 645 C CA . PHE A 1 85 ? 37.614 10.239 -28.872 1.00 46.53 85 PHE A CA 1
ATOM 646 C C . PHE A 1 85 ? 37.513 11.365 -29.920 1.00 46.53 85 PHE A C 1
ATOM 648 O O . PHE A 1 85 ? 38.437 11.568 -30.718 1.00 46.53 85 PHE A O 1
ATOM 655 N N . LEU A 1 86 ? 36.411 12.123 -29.929 1.00 46.31 86 LEU A N 1
ATOM 656 C CA . LEU A 1 86 ? 36.204 13.240 -30.859 1.00 46.31 86 LEU A CA 1
ATOM 657 C C . LEU A 1 86 ? 37.168 14.427 -30.649 1.00 46.31 86 LEU A C 1
ATOM 659 O O . LEU A 1 86 ? 37.643 14.964 -31.649 1.00 46.31 86 LEU A O 1
ATOM 663 N N . PRO A 1 87 ? 37.542 14.847 -29.421 1.00 46.56 87 PRO A N 1
ATOM 664 C CA . PRO A 1 87 ? 38.350 16.057 -29.238 1.00 46.56 87 PRO A CA 1
ATOM 665 C C . PRO A 1 87 ? 39.765 15.938 -29.821 1.00 46.56 87 PRO A C 1
ATOM 667 O O . PRO A 1 87 ? 40.296 16.898 -30.381 1.00 46.56 87 PRO A O 1
ATOM 670 N N . HIS A 1 88 ? 40.368 14.747 -29.752 1.00 46.38 88 HIS A N 1
ATOM 671 C CA . HIS A 1 88 ? 41.748 14.529 -30.197 1.00 46.38 88 HIS A CA 1
ATOM 672 C C . HIS A 1 88 ? 41.887 14.393 -31.721 1.00 46.38 88 HIS A C 1
ATOM 674 O O . HIS A 1 88 ? 42.927 14.738 -32.277 1.00 46.38 88 HIS A O 1
ATOM 680 N N . THR A 1 89 ? 40.831 13.965 -32.417 1.00 50.56 89 THR A N 1
ATOM 681 C CA . THR A 1 89 ? 40.805 13.880 -33.888 1.00 50.56 89 THR A CA 1
ATOM 682 C C . THR A 1 89 ? 40.312 15.178 -34.531 1.00 50.56 89 THR A C 1
ATOM 684 O O . THR A 1 89 ? 40.855 15.606 -35.552 1.00 50.56 89 THR A O 1
ATOM 687 N N . VAL A 1 90 ? 39.365 15.874 -33.892 1.00 46.72 90 VAL A N 1
ATOM 688 C CA . VAL A 1 90 ? 38.883 17.195 -34.330 1.00 46.72 90 VAL A CA 1
ATOM 689 C C . VAL A 1 90 ? 39.977 18.260 -34.202 1.00 46.72 90 VAL A C 1
ATOM 691 O O . VAL A 1 90 ? 40.077 19.111 -35.080 1.00 46.72 90 VAL A O 1
ATOM 694 N N . SER A 1 91 ? 40.866 18.175 -33.203 1.00 49.56 91 SER A N 1
ATOM 695 C CA . SER A 1 91 ? 42.038 19.063 -33.086 1.00 49.56 91 SER A CA 1
ATOM 696 C C . SER A 1 91 ? 43.015 18.933 -34.272 1.00 49.56 91 SER A C 1
ATOM 698 O O . SER A 1 91 ? 43.445 19.942 -34.832 1.00 49.56 91 SER A O 1
ATOM 700 N N . GLY A 1 92 ? 43.314 17.707 -34.721 1.00 49.03 92 GLY A N 1
ATOM 701 C CA . GLY A 1 92 ? 44.190 17.469 -35.880 1.00 49.03 92 GLY A CA 1
ATOM 702 C C . GLY A 1 92 ? 43.564 17.889 -37.217 1.00 49.03 92 GLY A C 1
ATOM 703 O O . GLY A 1 92 ? 44.244 18.414 -38.102 1.00 49.03 92 GLY A O 1
ATOM 704 N N . ILE A 1 93 ? 42.245 17.725 -37.341 1.00 49.81 93 ILE A N 1
ATOM 705 C CA . ILE A 1 93 ? 41.456 18.185 -38.490 1.00 49.81 93 ILE A CA 1
ATOM 706 C C . ILE A 1 93 ? 41.364 19.719 -38.522 1.00 49.81 93 ILE A C 1
ATOM 708 O O . ILE A 1 93 ? 41.520 20.317 -39.585 1.00 49.81 93 ILE A O 1
ATOM 712 N N .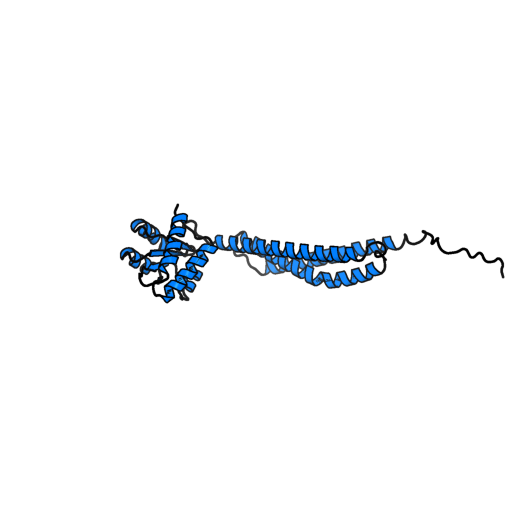 TRP A 1 94 ? 41.179 20.368 -37.370 1.00 43.44 94 TRP A N 1
ATOM 713 C CA . TRP A 1 94 ? 41.124 21.828 -37.243 1.00 43.44 94 TRP A CA 1
ATOM 714 C C . TRP A 1 94 ? 42.436 22.491 -37.673 1.00 43.44 94 TRP A C 1
ATOM 716 O O . TRP A 1 94 ? 42.414 23.465 -38.422 1.00 43.44 94 TRP A O 1
ATOM 726 N N . ASN A 1 95 ? 43.579 21.905 -37.304 1.00 49.66 95 ASN A N 1
ATOM 727 C CA . ASN A 1 95 ? 44.895 22.387 -37.734 1.00 49.66 95 ASN A CA 1
ATOM 728 C C . ASN A 1 95 ? 45.137 22.212 -39.246 1.00 49.66 95 ASN A C 1
ATOM 730 O O . ASN A 1 95 ? 45.859 23.007 -39.840 1.00 49.66 95 ASN A O 1
ATOM 734 N N . SER A 1 96 ? 44.497 21.226 -39.886 1.00 48.84 96 SER A N 1
ATOM 735 C CA . SER A 1 96 ? 44.586 21.013 -41.342 1.00 48.84 96 SER A CA 1
ATOM 736 C C . SER A 1 96 ? 43.608 21.892 -42.141 1.00 48.84 96 SER A C 1
ATOM 738 O O . SER A 1 96 ? 43.922 22.301 -43.255 1.00 48.84 96 SER A O 1
ATOM 740 N N . ILE A 1 97 ? 42.443 22.232 -41.576 1.00 46.97 97 ILE A N 1
ATOM 741 C CA . ILE A 1 97 ? 41.458 23.155 -42.175 1.00 46.97 97 ILE A CA 1
ATOM 742 C C . ILE A 1 97 ? 41.892 24.621 -42.004 1.00 46.97 97 ILE A C 1
ATOM 744 O O . ILE A 1 97 ? 41.652 25.438 -42.890 1.00 46.97 97 ILE A O 1
ATOM 748 N N . ALA A 1 98 ? 42.598 24.958 -40.918 1.00 46.44 98 ALA A N 1
ATOM 749 C CA . ALA A 1 98 ? 43.170 26.289 -40.703 1.00 46.44 98 ALA A CA 1
ATOM 750 C C . ALA A 1 98 ? 44.198 26.699 -41.779 1.00 46.44 98 ALA A C 1
ATOM 752 O O . ALA A 1 98 ? 44.405 27.889 -41.992 1.00 46.44 98 ALA A O 1
ATOM 753 N N . ALA A 1 99 ? 44.799 25.735 -42.489 1.00 47.31 99 ALA A N 1
ATOM 754 C CA . ALA A 1 99 ? 45.718 25.990 -43.601 1.00 47.31 99 ALA A CA 1
ATOM 755 C C . ALA A 1 99 ? 45.007 26.306 -44.935 1.00 47.31 99 ALA A C 1
ATOM 757 O O . ALA A 1 99 ? 45.625 26.849 -45.849 1.00 47.31 99 ALA A O 1
ATOM 758 N N . ALA A 1 100 ? 43.715 25.995 -45.060 1.00 51.44 100 ALA A N 1
ATOM 759 C CA . ALA A 1 100 ? 42.924 26.229 -46.264 1.00 51.44 100 ALA A CA 1
ATOM 760 C C . ALA A 1 100 ? 41.867 27.297 -45.989 1.00 51.44 100 ALA A C 1
ATOM 762 O O . ALA A 1 100 ? 40.692 26.967 -45.960 1.00 51.44 100 ALA A O 1
ATOM 763 N N . ASN A 1 101 ? 42.299 28.542 -45.746 1.00 47.69 101 ASN A N 1
ATOM 764 C CA . ASN A 1 101 ? 41.485 29.727 -45.430 1.00 47.69 101 ASN A CA 1
ATOM 765 C C . ASN A 1 101 ? 40.007 29.647 -45.887 1.00 47.69 101 ASN A C 1
ATOM 767 O O . ASN A 1 101 ? 39.670 30.174 -46.948 1.00 47.69 101 ASN A O 1
ATOM 771 N N . PRO A 1 102 ? 39.079 29.106 -45.069 1.00 47.50 102 PRO A N 1
ATOM 772 C CA . PRO A 1 102 ? 37.647 29.274 -45.289 1.00 47.50 102 PRO A CA 1
ATOM 773 C C . PRO A 1 102 ? 37.158 30.551 -44.579 1.00 47.50 102 PRO A C 1
ATOM 775 O O . PRO A 1 102 ? 35.971 30.861 -44.564 1.00 47.50 102 PRO A O 1
ATOM 778 N N . PHE A 1 103 ? 38.076 31.297 -43.950 1.00 46.78 103 PHE A N 1
ATOM 779 C CA . PHE A 1 103 ? 37.789 32.367 -42.998 1.00 46.78 103 PHE A CA 1
ATOM 780 C C . PHE A 1 103 ? 37.589 33.751 -43.617 1.00 46.78 103 PHE A C 1
ATOM 782 O O . PHE A 1 103 ? 37.432 34.717 -42.877 1.00 46.78 103 PHE A O 1
ATOM 789 N N . GLN A 1 104 ? 37.532 33.868 -44.945 1.00 47.47 104 GLN A N 1
ATOM 790 C CA . GLN A 1 104 ? 37.382 35.174 -45.591 1.00 47.47 104 GLN A CA 1
ATOM 791 C C . GLN A 1 104 ? 35.921 35.633 -45.775 1.00 47.47 104 GLN A C 1
ATOM 793 O O . GLN A 1 104 ? 35.709 36.745 -46.241 1.00 47.47 104 GLN A O 1
ATOM 798 N N . TYR A 1 105 ? 34.908 34.846 -45.378 1.00 47.38 105 TYR A N 1
ATOM 799 C CA . TYR A 1 105 ? 33.497 35.220 -45.614 1.00 47.38 105 TYR A CA 1
ATOM 800 C C . TYR A 1 105 ? 32.505 34.951 -44.477 1.00 47.38 105 TYR A C 1
ATOM 802 O O . TYR A 1 105 ? 31.298 34.914 -44.700 1.00 47.38 105 TYR A O 1
ATOM 810 N N . ILE A 1 106 ? 32.970 34.765 -43.242 1.00 48.53 106 ILE A N 1
ATOM 811 C CA . ILE A 1 106 ? 32.087 34.409 -42.125 1.00 48.53 106 ILE A CA 1
ATOM 812 C C . ILE A 1 106 ? 32.496 35.236 -40.892 1.00 48.53 106 ILE A C 1
ATOM 814 O O . ILE A 1 106 ? 33.439 34.911 -40.175 1.00 48.53 106 ILE A O 1
ATOM 818 N N . GLY A 1 107 ? 31.821 36.379 -40.701 1.00 49.75 107 GLY A N 1
ATOM 819 C CA . GLY A 1 107 ? 32.118 37.367 -39.653 1.00 49.75 107 GLY A CA 1
ATOM 820 C C . GLY A 1 107 ? 31.893 36.856 -38.216 1.00 49.75 107 GLY A C 1
ATOM 821 O O . GLY A 1 107 ? 31.263 35.813 -38.024 1.00 49.75 107 GLY A O 1
ATOM 822 N N . PRO A 1 108 ? 32.358 37.590 -37.184 1.00 54.97 108 PRO A N 1
ATOM 823 C CA . PRO A 1 108 ? 32.454 37.124 -35.789 1.00 54.97 108 PRO A CA 1
ATOM 824 C C . PRO A 1 108 ? 31.129 36.655 -35.158 1.00 54.97 108 PRO A C 1
ATOM 826 O O . PRO A 1 108 ? 31.145 35.826 -34.252 1.00 54.97 108 PRO A O 1
ATOM 829 N N . TYR A 1 109 ? 29.985 37.114 -35.670 1.00 51.16 109 TYR A N 1
ATOM 830 C CA . TYR A 1 109 ? 28.649 36.743 -35.188 1.00 51.16 109 TYR A CA 1
ATOM 831 C C . TYR A 1 109 ? 28.250 35.289 -35.491 1.00 51.16 109 TYR A C 1
ATOM 833 O O . TYR A 1 109 ? 27.550 34.655 -34.709 1.00 51.16 109 TYR A O 1
ATOM 841 N N . SER A 1 110 ? 28.741 34.719 -36.587 1.00 54.00 110 SER A N 1
ATOM 842 C CA . SER A 1 110 ? 28.411 33.351 -37.019 1.00 54.00 110 SER A CA 1
ATOM 843 C C . SER A 1 110 ? 29.000 32.253 -36.117 1.00 54.00 110 SER A C 1
ATOM 845 O O . SER A 1 110 ? 28.362 31.229 -35.878 1.00 54.00 110 SER A O 1
ATOM 847 N N . ARG A 1 111 ? 30.205 32.477 -35.571 1.00 54.75 111 ARG A N 1
ATOM 848 C CA . ARG A 1 111 ? 30.884 31.537 -34.666 1.00 54.75 111 ARG A CA 1
ATOM 849 C C . ARG A 1 111 ? 30.162 31.434 -33.327 1.00 54.75 111 ARG A C 1
ATOM 851 O O . ARG A 1 111 ? 30.099 30.351 -32.754 1.00 54.75 111 ARG A O 1
ATOM 858 N N . VAL A 1 112 ? 29.599 32.548 -32.857 1.00 56.84 112 VAL A N 1
ATOM 859 C CA . VAL A 1 112 ? 28.789 32.588 -31.634 1.00 56.84 112 VAL A CA 1
ATOM 860 C C . VAL A 1 112 ? 27.471 31.843 -31.849 1.00 56.84 112 VAL A C 1
ATOM 862 O O . VAL A 1 112 ? 27.104 31.031 -31.009 1.00 56.84 112 VAL A O 1
ATOM 865 N N . ILE A 1 113 ? 26.809 32.032 -32.997 1.00 64.44 113 ILE A N 1
ATOM 866 C CA . ILE A 1 113 ? 25.547 31.347 -33.328 1.00 64.44 113 ILE A CA 1
ATOM 867 C C . ILE A 1 113 ? 25.737 29.824 -33.392 1.00 64.44 113 ILE A C 1
ATOM 869 O O . ILE A 1 113 ? 25.025 29.097 -32.706 1.00 64.44 113 ILE A O 1
ATOM 873 N N . MET A 1 114 ? 26.753 29.326 -34.108 1.00 63.81 114 MET A N 1
ATOM 874 C CA . MET A 1 114 ? 27.004 27.877 -34.180 1.00 63.81 114 MET A CA 1
ATOM 875 C C . MET A 1 114 ? 27.378 27.263 -32.826 1.00 63.81 114 MET A C 1
ATOM 877 O O . MET A 1 114 ? 26.992 26.131 -32.532 1.00 63.81 114 MET A O 1
ATOM 881 N N . ALA A 1 115 ? 28.136 27.991 -31.998 1.00 64.88 115 ALA A N 1
ATOM 882 C CA . ALA A 1 115 ? 28.485 27.529 -30.659 1.00 64.88 115 ALA A CA 1
ATOM 883 C C . ALA A 1 115 ? 27.242 27.431 -29.764 1.00 64.88 115 ALA A C 1
ATOM 885 O O . ALA A 1 115 ? 27.083 26.437 -29.059 1.00 64.88 115 ALA A O 1
ATOM 886 N N . VAL A 1 116 ? 26.342 28.417 -29.833 1.00 70.00 116 VAL A N 1
ATOM 887 C CA . VAL A 1 116 ? 25.071 28.422 -29.097 1.00 70.00 116 VAL A CA 1
ATOM 888 C C . VAL A 1 116 ? 24.150 27.297 -29.577 1.00 70.00 116 VAL A C 1
ATOM 890 O O . VAL A 1 116 ? 23.603 26.581 -28.740 1.00 70.00 116 VAL A O 1
ATOM 893 N N . ASP A 1 117 ? 24.044 27.055 -30.884 1.00 71.38 117 ASP A N 1
ATOM 894 C CA . ASP A 1 117 ? 23.210 25.981 -31.443 1.00 71.38 117 ASP A CA 1
ATOM 895 C C . ASP A 1 117 ? 23.708 24.578 -31.0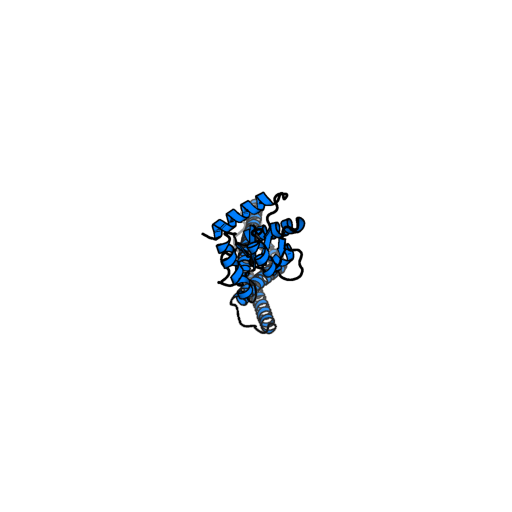68 1.00 71.38 117 ASP A C 1
ATOM 897 O O . ASP A 1 117 ? 22.909 23.693 -30.753 1.00 71.38 117 ASP A O 1
ATOM 901 N N . LEU A 1 118 ? 25.025 24.346 -31.052 1.00 72.62 118 LEU A N 1
ATOM 902 C CA . LEU A 1 118 ? 25.602 23.073 -30.600 1.00 72.62 118 LEU A CA 1
ATOM 903 C C . LEU A 1 118 ? 25.342 22.829 -29.111 1.00 72.62 118 LEU A C 1
ATOM 905 O O . LEU A 1 118 ? 25.045 21.700 -28.706 1.00 72.62 118 LEU A O 1
ATOM 909 N N . LEU A 1 119 ? 25.417 23.886 -28.301 1.00 76.19 119 LEU A N 1
ATOM 910 C CA . LEU A 1 119 ? 25.152 23.828 -26.866 1.00 76.19 119 LEU A CA 1
ATOM 911 C C . LEU A 1 119 ? 23.665 23.574 -26.595 1.00 76.19 119 LEU A C 1
ATOM 913 O O . LEU A 1 119 ? 23.331 22.676 -25.823 1.00 76.19 119 LEU A O 1
ATOM 917 N N . LEU A 1 120 ? 22.773 24.281 -27.294 1.00 75.69 120 LEU A N 1
ATOM 918 C CA . LEU A 1 120 ? 21.325 24.096 -27.197 1.00 75.69 120 LEU A CA 1
ATOM 919 C C . LEU A 1 120 ? 20.898 22.696 -27.644 1.00 75.69 120 LEU A C 1
ATOM 921 O O . LEU A 1 120 ? 20.153 22.038 -26.923 1.00 75.69 120 LEU A O 1
ATOM 925 N N . ASN A 1 121 ? 21.409 22.192 -28.771 1.00 75.56 121 ASN A N 1
ATOM 926 C CA . ASN A 1 121 ? 21.088 20.844 -29.250 1.00 75.56 121 ASN A CA 1
ATOM 927 C C . ASN A 1 121 ? 21.647 19.746 -28.336 1.00 75.56 121 ASN A C 1
ATOM 929 O O . ASN A 1 121 ? 20.998 18.716 -28.142 1.00 75.56 121 ASN A O 1
ATOM 933 N N . SER A 1 122 ? 22.812 19.966 -27.723 1.00 71.88 122 SER A N 1
ATOM 934 C CA . SER A 1 122 ? 23.368 19.042 -26.726 1.00 71.88 122 SER A CA 1
ATOM 935 C C . SER A 1 122 ? 22.523 19.017 -25.451 1.00 71.88 122 SER A C 1
ATOM 937 O O . SER A 1 122 ? 22.219 17.938 -24.943 1.00 71.88 122 SER A O 1
ATOM 939 N N . ILE A 1 123 ? 22.070 20.182 -24.971 1.00 80.88 123 ILE A N 1
ATOM 940 C CA . ILE A 1 123 ? 21.157 20.286 -23.823 1.00 80.88 123 ILE A CA 1
ATOM 941 C C . ILE A 1 123 ? 19.808 19.635 -24.145 1.00 80.88 123 ILE A C 1
ATOM 943 O O . ILE A 1 123 ? 19.287 18.880 -23.325 1.00 80.88 123 ILE A O 1
ATOM 947 N N . LEU A 1 124 ? 19.254 19.871 -25.337 1.00 82.00 124 LEU A N 1
ATOM 948 C CA . LEU A 1 124 ? 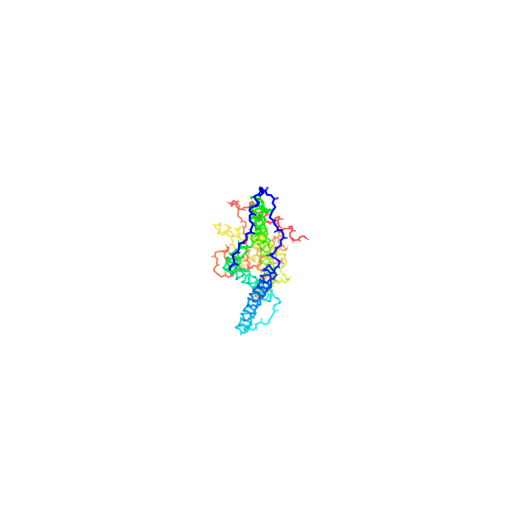17.974 19.302 -25.757 1.00 82.00 124 LEU A CA 1
ATOM 949 C C . LEU A 1 124 ? 18.055 17.772 -25.861 1.00 82.00 124 LEU A C 1
ATOM 951 O O . LEU A 1 124 ? 17.200 17.071 -25.321 1.00 82.00 124 LEU A O 1
ATOM 955 N N . ASN A 1 125 ? 19.118 17.242 -26.475 1.00 77.00 125 ASN A N 1
ATOM 956 C CA . ASN A 1 125 ? 19.366 15.801 -26.540 1.00 77.00 125 ASN A CA 1
ATOM 957 C C . ASN A 1 125 ? 19.585 15.192 -25.154 1.00 77.00 125 ASN A C 1
ATOM 959 O O . ASN A 1 125 ? 19.075 14.107 -24.879 1.00 77.00 125 ASN A O 1
ATOM 963 N N . TRP A 1 126 ? 20.284 15.890 -24.257 1.00 79.50 126 TRP A N 1
ATOM 964 C CA . TRP A 1 126 ? 20.454 15.447 -22.876 1.00 79.50 126 TRP A CA 1
ATOM 965 C C . TRP A 1 126 ? 19.124 15.429 -22.112 1.00 79.50 126 TRP A C 1
ATOM 967 O O . TRP A 1 126 ? 18.816 14.447 -21.438 1.00 79.50 126 TRP A O 1
ATOM 977 N N . MET A 1 127 ? 18.278 16.449 -22.274 1.00 74.06 127 MET A N 1
ATOM 978 C CA . MET A 1 127 ? 16.930 16.473 -21.696 1.00 74.06 127 MET A CA 1
ATOM 979 C C . MET A 1 127 ? 16.048 15.343 -22.241 1.00 74.06 127 MET A C 1
ATOM 981 O O . MET A 1 127 ? 15.355 14.674 -21.469 1.00 74.06 127 MET A O 1
ATOM 985 N N . LEU A 1 128 ? 16.093 15.091 -23.552 1.00 78.12 128 LEU A N 1
ATOM 986 C CA . LEU A 1 128 ? 15.369 13.988 -24.187 1.00 78.12 128 LEU A CA 1
ATOM 987 C C . LEU A 1 128 ? 15.865 12.632 -23.678 1.00 78.12 128 LEU A C 1
ATOM 989 O O . LEU A 1 128 ? 15.049 11.781 -23.324 1.00 78.12 128 LEU A O 1
ATOM 993 N N . PHE A 1 129 ? 17.179 12.453 -23.553 1.00 79.25 129 PHE A N 1
ATOM 994 C CA . PHE A 1 129 ? 17.781 11.251 -22.983 1.00 79.25 129 PHE A CA 1
ATOM 995 C C . PHE A 1 129 ? 17.354 11.035 -21.526 1.00 79.25 129 PHE A C 1
ATOM 997 O O . PHE A 1 129 ? 16.924 9.940 -21.164 1.00 79.25 129 PHE A O 1
ATOM 1004 N N . MET A 1 130 ? 17.384 12.083 -20.698 1.00 76.12 130 MET A N 1
ATOM 1005 C CA . MET A 1 130 ? 16.932 12.019 -19.303 1.00 76.12 130 MET A CA 1
ATOM 1006 C C . MET A 1 130 ? 15.447 11.653 -19.198 1.00 76.12 130 MET A C 1
ATOM 1008 O O . MET A 1 130 ? 15.057 10.891 -18.310 1.00 76.12 130 MET A O 1
ATOM 1012 N N . LYS A 1 131 ? 14.612 12.145 -20.120 1.00 74.94 131 LYS A N 1
ATOM 1013 C CA . LYS A 1 131 ? 13.191 11.786 -20.186 1.00 74.94 131 LYS A CA 1
ATOM 1014 C C . LYS A 1 131 ? 12.990 10.334 -20.627 1.00 74.94 131 LYS A C 1
ATOM 1016 O O . LYS A 1 131 ? 12.203 9.625 -20.006 1.00 74.94 131 LYS A O 1
ATOM 1021 N N . MET A 1 132 ? 13.740 9.862 -21.626 1.00 69.81 132 MET A N 1
ATOM 1022 C CA . MET A 1 132 ? 13.703 8.458 -22.057 1.00 69.81 132 MET A CA 1
ATOM 1023 C C . MET A 1 132 ? 14.167 7.502 -20.955 1.00 69.81 132 MET A C 1
ATOM 1025 O O . MET A 1 132 ? 13.516 6.483 -20.737 1.00 69.81 132 MET A O 1
ATOM 1029 N N . LYS A 1 133 ? 15.235 7.838 -20.220 1.00 73.25 133 LYS A N 1
ATOM 1030 C CA . LYS A 1 133 ? 15.734 7.024 -19.101 1.00 73.25 133 LYS A CA 1
ATOM 1031 C C . LYS A 1 133 ? 14.674 6.849 -18.013 1.00 73.25 133 LYS A C 1
ATOM 1033 O O . LYS A 1 133 ? 14.421 5.729 -17.585 1.00 73.25 133 LYS A O 1
ATOM 1038 N N . ARG A 1 134 ? 14.004 7.938 -17.625 1.00 70.56 134 ARG A N 1
ATOM 1039 C CA . ARG A 1 134 ? 12.928 7.903 -16.622 1.00 70.56 134 ARG A CA 1
ATOM 1040 C C . ARG A 1 134 ? 11.747 7.043 -17.078 1.00 70.56 134 ARG A C 1
ATOM 1042 O O . ARG A 1 134 ? 11.205 6.272 -16.291 1.00 70.56 134 ARG A O 1
ATOM 1049 N N . ASN A 1 135 ? 11.377 7.143 -18.354 1.00 69.62 135 ASN A N 1
ATOM 1050 C CA . ASN A 1 135 ? 10.314 6.322 -18.930 1.00 69.62 135 ASN A CA 1
ATOM 1051 C C . ASN A 1 135 ? 10.706 4.835 -18.955 1.00 69.62 135 ASN A C 1
ATOM 1053 O O . ASN A 1 135 ? 9.899 3.990 -18.580 1.00 69.62 135 ASN A O 1
ATOM 1057 N N . ALA A 1 136 ? 11.947 4.510 -19.321 1.00 65.56 136 ALA A N 1
ATOM 1058 C CA . ALA A 1 136 ? 12.440 3.135 -19.305 1.00 65.56 136 ALA A CA 1
ATOM 1059 C C . ALA A 1 136 ? 12.433 2.543 -17.885 1.00 65.56 136 ALA A C 1
ATOM 1061 O O . ALA A 1 136 ? 11.896 1.458 -17.686 1.00 65.56 136 ALA A O 1
ATOM 1062 N N . GLU A 1 137 ? 12.933 3.277 -16.885 1.00 64.06 137 GLU A N 1
ATOM 1063 C CA . GLU A 1 137 ? 12.893 2.855 -15.475 1.00 64.06 137 GLU A CA 1
ATOM 1064 C C . GLU A 1 137 ? 11.457 2.593 -14.988 1.00 64.06 137 GLU A C 1
ATOM 1066 O O . GLU A 1 137 ? 11.220 1.631 -14.258 1.00 64.06 137 GLU A O 1
ATOM 1071 N N . SER A 1 138 ? 10.480 3.393 -15.433 1.00 60.34 138 SER A N 1
ATOM 1072 C CA . SER A 1 138 ? 9.072 3.193 -15.068 1.00 60.34 138 SER A CA 1
ATOM 1073 C C . SER A 1 138 ? 8.452 1.923 -15.663 1.00 60.34 138 SER A C 1
ATOM 1075 O O . SER A 1 138 ? 7.661 1.272 -14.983 1.00 60.34 138 SER A O 1
ATOM 1077 N N . ILE A 1 139 ? 8.847 1.541 -16.883 1.00 61.31 139 ILE A N 1
ATOM 1078 C CA . ILE A 1 139 ? 8.366 0.328 -17.567 1.00 61.31 139 ILE A CA 1
ATOM 1079 C C . ILE A 1 139 ? 8.966 -0.919 -16.908 1.00 61.31 139 ILE A C 1
ATOM 1081 O O . ILE A 1 139 ? 8.268 -1.898 -16.668 1.00 61.31 139 ILE A O 1
ATOM 1085 N N . MET A 1 140 ? 10.247 -0.867 -16.531 1.00 58.03 140 MET A N 1
ATOM 1086 C CA . MET A 1 140 ? 10.931 -1.986 -15.869 1.00 58.03 140 MET A CA 1
ATOM 1087 C C . MET A 1 140 ? 10.387 -2.276 -14.465 1.00 58.03 140 MET A C 1
ATOM 1089 O O . MET A 1 140 ? 10.475 -3.407 -13.996 1.00 58.03 140 MET A O 1
ATOM 1093 N N . ALA A 1 141 ? 9.805 -1.275 -13.799 1.00 57.31 141 ALA A N 1
ATOM 1094 C CA . ALA A 1 141 ? 9.135 -1.460 -12.515 1.00 57.31 141 ALA A CA 1
ATOM 1095 C C . ALA A 1 141 ? 7.779 -2.183 -12.632 1.00 57.31 141 ALA A C 1
ATOM 1097 O O . ALA A 1 141 ? 7.257 -2.636 -11.616 1.00 57.31 141 ALA A O 1
ATOM 1098 N N . ASP A 1 142 ? 7.195 -2.267 -13.831 1.00 57.97 142 ASP A N 1
ATOM 1099 C CA . ASP A 1 142 ? 5.856 -2.827 -14.044 1.00 57.97 142 ASP A CA 1
ATOM 1100 C C . ASP A 1 142 ? 5.863 -4.325 -14.384 1.00 57.97 142 ASP A C 1
ATOM 1102 O O . ASP A 1 142 ? 4.913 -5.038 -14.080 1.00 57.97 142 ASP A O 1
ATOM 1106 N N . GLU A 1 143 ? 6.964 -4.846 -14.930 1.00 55.69 143 GLU A N 1
ATOM 1107 C CA . GLU A 1 143 ? 7.040 -6.233 -15.421 1.00 55.69 143 GLU A CA 1
ATOM 1108 C C . GLU A 1 143 ? 7.097 -7.323 -14.331 1.00 55.69 143 GLU A C 1
ATOM 1110 O O . GLU A 1 143 ? 7.084 -8.512 -14.646 1.00 55.69 143 GLU A O 1
ATOM 1115 N N . GLY A 1 144 ? 7.143 -6.951 -13.049 1.00 63.47 144 GLY A N 1
ATOM 1116 C CA . GLY A 1 144 ? 7.118 -7.886 -11.915 1.00 63.47 144 GLY A CA 1
ATOM 1117 C C . GLY A 1 144 ? 5.766 -8.000 -11.207 1.00 63.47 144 GLY A C 1
ATOM 1118 O O . GLY A 1 144 ? 5.680 -8.655 -10.169 1.00 63.47 144 GLY A O 1
ATOM 1119 N N . VAL A 1 145 ? 4.728 -7.323 -11.705 1.00 70.50 145 VAL A N 1
ATOM 1120 C CA . VAL A 1 145 ? 3.440 -7.218 -11.010 1.00 70.50 145 VAL A CA 1
ATOM 1121 C C . VAL A 1 145 ? 2.514 -8.359 -11.429 1.00 70.50 145 VAL A C 1
ATOM 1123 O O . VAL A 1 145 ? 2.245 -8.575 -12.608 1.00 70.50 145 VAL A O 1
ATOM 1126 N N . ASN A 1 146 ? 2.014 -9.107 -10.447 1.00 79.69 146 ASN A N 1
ATOM 1127 C CA . ASN A 1 146 ? 1.087 -10.208 -10.687 1.00 79.69 146 ASN A CA 1
ATOM 1128 C C . ASN A 1 146 ? -0.280 -9.671 -11.169 1.00 79.69 146 ASN A C 1
ATOM 1130 O O . ASN A 1 146 ? -0.820 -8.772 -10.523 1.00 79.69 146 ASN A O 1
ATOM 1134 N N . PRO A 1 147 ? -0.899 -10.239 -12.225 1.00 78.81 147 PRO A N 1
ATOM 1135 C CA . PRO A 1 147 ? -2.203 -9.792 -12.733 1.00 78.81 147 PRO A CA 1
ATOM 1136 C C . PRO A 1 147 ? -3.351 -9.885 -11.714 1.00 78.81 147 PRO A C 1
ATOM 1138 O O . PRO A 1 147 ? -4.378 -9.241 -11.901 1.00 78.81 147 PRO A O 1
ATOM 1141 N N . LYS A 1 148 ? -3.198 -10.663 -10.632 1.00 81.38 148 LYS A N 1
ATOM 1142 C CA . LYS A 1 148 ? -4.186 -10.739 -9.539 1.00 81.38 148 LYS A CA 1
ATOM 1143 C C . LYS A 1 148 ? -4.153 -9.528 -8.590 1.00 81.38 148 LYS A C 1
ATOM 1145 O O . LYS A 1 148 ? -5.038 -9.401 -7.750 1.00 81.38 148 LYS A O 1
ATOM 1150 N N . ALA A 1 149 ? -3.133 -8.672 -8.669 1.00 84.38 149 ALA A N 1
ATOM 1151 C CA . ALA A 1 149 ? -2.966 -7.523 -7.783 1.00 84.38 149 ALA A CA 1
ATOM 1152 C C . ALA A 1 149 ? -3.705 -6.291 -8.332 1.00 84.38 149 ALA A C 1
ATOM 1154 O O . ALA A 1 149 ? -3.120 -5.447 -9.010 1.00 84.38 149 ALA A O 1
ATOM 1155 N N . HIS A 1 150 ? -4.996 -6.189 -8.022 1.00 87.06 150 HIS A N 1
ATOM 1156 C CA . HIS A 1 150 ? -5.836 -5.034 -8.338 1.00 87.06 150 HIS A CA 1
ATOM 1157 C C . HIS A 1 150 ? -6.517 -4.526 -7.056 1.00 87.06 150 HIS A C 1
ATOM 1159 O O . HIS A 1 150 ? -6.994 -5.361 -6.288 1.00 87.06 150 HIS A O 1
ATOM 1165 N N . PRO A 1 151 ? -6.573 -3.206 -6.787 1.00 91.69 151 PRO A N 1
ATOM 1166 C CA . PRO A 1 151 ? -6.023 -2.079 -7.549 1.00 91.69 151 PRO A CA 1
ATOM 1167 C C . PRO A 1 151 ? -4.537 -1.808 -7.245 1.00 91.69 151 PRO A C 1
ATOM 1169 O O . PRO A 1 151 ? -4.095 -1.846 -6.092 1.00 91.69 151 PRO A O 1
ATOM 1172 N N . LEU A 1 152 ? -3.758 -1.483 -8.281 1.00 90.31 152 LEU A N 1
ATOM 1173 C CA . LEU A 1 152 ? -2.331 -1.167 -8.169 1.00 90.31 152 LEU A CA 1
ATOM 1174 C C . LEU A 1 152 ? -2.099 0.347 -8.052 1.00 90.31 152 LEU A C 1
ATOM 1176 O O . LEU A 1 152 ? -2.609 1.126 -8.854 1.00 90.31 152 LEU A O 1
ATOM 1180 N N . ALA A 1 153 ? -1.274 0.766 -7.093 1.00 91.00 153 ALA A N 1
ATOM 1181 C CA . ALA A 1 153 ? -0.833 2.151 -6.982 1.00 91.00 153 ALA A CA 1
ATOM 1182 C C . ALA A 1 153 ? 0.177 2.524 -8.082 1.00 91.00 153 ALA A C 1
ATOM 1184 O O . ALA A 1 153 ? 1.154 1.807 -8.320 1.00 91.00 153 ALA A O 1
ATOM 1185 N N . ASP A 1 154 ? 0.002 3.708 -8.678 1.00 90.06 154 ASP A N 1
ATOM 1186 C CA . ASP A 1 154 ? 1.038 4.329 -9.510 1.00 90.06 154 ASP A CA 1
ATOM 1187 C C . ASP A 1 154 ? 2.319 4.589 -8.693 1.00 90.06 154 ASP A C 1
ATOM 1189 O O . ASP A 1 154 ? 2.282 4.723 -7.471 1.00 90.06 154 ASP A O 1
ATOM 1193 N N . ASN A 1 155 ? 3.468 4.712 -9.354 1.00 87.31 155 ASN A N 1
ATOM 1194 C CA . ASN A 1 155 ? 4.769 4.908 -8.714 1.00 87.31 155 ASN A CA 1
ATOM 1195 C C . ASN A 1 155 ? 4.802 6.151 -7.807 1.00 87.31 155 ASN A C 1
ATOM 1197 O O . ASN A 1 155 ? 5.356 6.095 -6.708 1.00 87.31 155 ASN A O 1
ATOM 1201 N N . GLN A 1 156 ? 4.189 7.264 -8.230 1.00 89.44 156 GLN A N 1
ATOM 1202 C CA . GLN A 1 156 ? 4.136 8.487 -7.417 1.00 89.44 156 GLN A CA 1
ATOM 1203 C C . GLN A 1 156 ? 3.253 8.309 -6.180 1.00 89.44 156 GLN A C 1
ATOM 1205 O O . GLN A 1 156 ? 3.569 8.804 -5.097 1.00 89.44 156 GLN A O 1
ATOM 1210 N N . PHE A 1 157 ? 2.133 7.605 -6.337 1.00 92.44 157 PHE A N 1
ATOM 1211 C CA . PHE A 1 157 ? 1.208 7.342 -5.244 1.00 92.44 157 PHE A CA 1
ATOM 1212 C C . PHE A 1 157 ? 1.765 6.298 -4.268 1.00 92.44 157 PHE A C 1
ATOM 1214 O O . PHE A 1 157 ? 1.670 6.475 -3.057 1.00 92.44 157 PHE A O 1
ATOM 1221 N N . GLY A 1 158 ? 2.445 5.272 -4.781 1.00 92.56 158 GLY A N 1
ATOM 1222 C CA . GLY A 1 158 ? 3.155 4.264 -4.002 1.00 92.56 158 GLY A CA 1
ATOM 1223 C C . GLY A 1 158 ? 4.216 4.869 -3.085 1.00 92.56 158 GLY A C 1
ATOM 1224 O O . GLY A 1 158 ? 4.301 4.482 -1.926 1.00 92.56 158 GLY A O 1
ATOM 1225 N N . GLN A 1 159 ? 4.978 5.864 -3.551 1.00 92.75 159 GLN A N 1
ATOM 1226 C CA . GLN A 1 159 ? 5.930 6.585 -2.694 1.00 92.75 159 GLN A CA 1
ATOM 1227 C C . GLN A 1 159 ? 5.220 7.329 -1.555 1.00 92.75 159 GLN A C 1
ATOM 1229 O O . GLN A 1 159 ? 5.578 7.140 -0.397 1.00 92.75 159 GLN A O 1
ATOM 1234 N N . LYS A 1 160 ? 4.140 8.066 -1.855 1.00 94.19 160 LYS A N 1
ATOM 1235 C CA . LYS A 1 160 ? 3.328 8.751 -0.829 1.00 94.19 160 LYS A CA 1
ATOM 1236 C C . LYS A 1 160 ? 2.757 7.783 0.214 1.00 94.19 160 LYS A C 1
ATOM 1238 O O . LYS A 1 160 ? 2.714 8.112 1.397 1.00 94.19 160 LYS A O 1
ATOM 1243 N N . LEU A 1 161 ? 2.324 6.594 -0.214 1.00 94.88 161 LEU A N 1
ATOM 1244 C CA . LEU A 1 161 ? 1.854 5.532 0.681 1.00 94.88 161 LEU A CA 1
ATOM 1245 C C . LEU A 1 161 ? 2.969 5.056 1.619 1.00 94.88 161 LEU A C 1
ATOM 1247 O O . LEU A 1 161 ? 2.751 4.951 2.824 1.00 94.88 161 LEU A O 1
ATOM 1251 N N . LEU A 1 162 ? 4.164 4.795 1.083 1.00 95.12 162 LEU A N 1
ATOM 1252 C CA . LEU A 1 162 ? 5.319 4.360 1.872 1.00 95.12 162 LEU A CA 1
ATOM 1253 C C . LEU A 1 162 ? 5.758 5.427 2.885 1.00 95.12 162 LEU A C 1
ATOM 1255 O O . LEU A 1 162 ? 6.037 5.084 4.034 1.00 95.12 162 LEU A O 1
ATOM 1259 N N . ASP A 1 163 ? 5.744 6.703 2.502 1.00 94.31 163 ASP A N 1
ATOM 1260 C CA . ASP A 1 163 ? 6.083 7.814 3.397 1.00 94.31 163 ASP A CA 1
ATOM 1261 C C . ASP A 1 163 ? 5.100 7.911 4.572 1.00 94.31 163 ASP A C 1
ATOM 1263 O O . ASP A 1 163 ? 5.507 8.095 5.720 1.00 94.31 163 ASP A O 1
ATOM 1267 N N . ILE A 1 164 ? 3.800 7.735 4.317 1.00 93.44 164 ILE A N 1
ATOM 1268 C CA . ILE A 1 164 ? 2.779 7.744 5.374 1.00 93.44 164 ILE A CA 1
ATOM 1269 C C . ILE A 1 164 ? 2.888 6.520 6.278 1.00 93.44 164 ILE A C 1
ATOM 1271 O O . ILE A 1 164 ? 2.740 6.657 7.491 1.00 93.44 164 ILE A O 1
ATOM 1275 N N . VAL A 1 165 ? 3.218 5.344 5.739 1.00 94.94 165 VAL A N 1
ATOM 1276 C CA . VAL A 1 165 ? 3.516 4.159 6.561 1.00 94.94 165 VAL A CA 1
ATOM 1277 C C . VAL A 1 165 ? 4.703 4.426 7.484 1.00 94.94 165 VAL A C 1
ATOM 1279 O O . VAL A 1 165 ? 4.645 4.090 8.668 1.00 94.94 165 VAL A O 1
ATOM 1282 N N . GLN A 1 166 ? 5.755 5.070 6.977 1.00 94.06 166 GLN A N 1
ATOM 1283 C CA . GLN A 1 166 ? 6.923 5.425 7.778 1.00 94.06 166 GLN A CA 1
ATOM 1284 C C . GLN A 1 166 ? 6.582 6.448 8.869 1.00 94.06 166 GLN A C 1
ATOM 1286 O O . GLN A 1 166 ? 7.031 6.310 10.005 1.00 94.06 166 GLN A O 1
ATOM 1291 N N . GLN A 1 167 ? 5.749 7.444 8.566 1.00 92.75 167 GLN A N 1
ATOM 1292 C CA . GLN A 1 167 ? 5.273 8.397 9.571 1.00 92.75 167 GLN A CA 1
ATOM 1293 C C . GLN A 1 167 ? 4.406 7.705 10.628 1.00 92.75 167 GLN A C 1
ATOM 1295 O O . GLN A 1 167 ? 4.640 7.881 11.822 1.00 92.75 167 GLN A O 1
ATOM 1300 N N . ALA A 1 168 ? 3.458 6.861 10.217 1.00 92.88 168 ALA A N 1
ATOM 1301 C CA . ALA A 1 168 ? 2.574 6.122 11.117 1.00 92.88 168 ALA A CA 1
ATOM 1302 C C . ALA A 1 168 ? 3.338 5.141 12.027 1.00 92.88 168 ALA A C 1
ATOM 1304 O O . ALA A 1 168 ? 2.902 4.869 13.151 1.00 92.88 168 ALA A O 1
ATOM 1305 N N . LEU A 1 169 ? 4.496 4.637 11.584 1.00 93.00 169 LEU A N 1
ATOM 1306 C CA . LEU A 1 169 ? 5.382 3.810 12.405 1.00 93.00 169 LEU A CA 1
ATOM 1307 C C . LEU A 1 169 ? 5.889 4.572 13.637 1.00 93.00 169 LEU A C 1
ATOM 1309 O O . LEU A 1 169 ? 5.900 3.998 14.726 1.00 93.00 169 LEU A O 1
ATOM 1313 N N . ASN A 1 170 ? 6.248 5.852 13.482 1.00 91.25 170 ASN A N 1
ATOM 1314 C CA . ASN A 1 170 ? 6.728 6.700 14.581 1.00 91.25 170 ASN A CA 1
ATOM 1315 C C . ASN A 1 170 ? 5.646 6.938 15.646 1.00 91.25 170 ASN A C 1
ATOM 1317 O O . ASN A 1 170 ? 5.962 7.111 16.817 1.00 91.25 170 ASN A O 1
ATOM 1321 N N . TYR A 1 171 ? 4.370 6.896 15.251 1.00 89.81 171 TYR A N 1
ATOM 1322 C CA . TYR A 1 171 ? 3.220 6.982 16.160 1.00 89.81 171 TYR A CA 1
ATOM 1323 C C . TYR A 1 171 ? 2.723 5.611 16.647 1.00 89.81 171 TYR A C 1
ATOM 1325 O O . TYR A 1 171 ? 1.702 5.535 17.328 1.00 89.81 171 TYR A O 1
ATOM 1333 N N . HIS A 1 172 ? 3.411 4.519 16.296 1.00 90.56 172 HIS A N 1
ATOM 1334 C CA . HIS A 1 172 ? 3.028 3.141 16.625 1.00 90.56 172 HIS A CA 1
ATOM 1335 C C . HIS A 1 172 ? 1.622 2.729 16.142 1.00 90.56 172 HIS A C 1
ATOM 1337 O O . HIS A 1 172 ? 0.992 1.841 16.717 1.00 90.56 172 HIS A O 1
ATOM 1343 N N . GLN A 1 173 ? 1.147 3.323 15.046 1.00 91.94 173 GLN A N 1
ATOM 1344 C CA . GLN A 1 173 ? -0.177 3.072 14.454 1.00 91.94 173 GLN A CA 1
ATOM 1345 C C . GLN A 1 173 ? -0.146 2.042 13.315 1.00 91.94 173 GLN A C 1
ATOM 1347 O O . GLN A 1 173 ? -1.062 1.971 12.499 1.00 91.94 173 GLN A O 1
ATOM 1352 N N . VAL A 1 174 ? 0.928 1.257 13.216 1.00 94.69 174 VAL A N 1
ATOM 1353 C CA . VAL A 1 174 ? 1.158 0.332 12.101 1.00 94.69 174 VAL A CA 1
ATOM 1354 C C . VAL A 1 174 ? 1.239 -1.098 12.610 1.00 94.69 174 VAL A C 1
ATOM 1356 O O . VAL A 1 174 ? 2.046 -1.427 13.485 1.00 94.69 174 VAL A O 1
ATOM 1359 N N . ARG A 1 175 ? 0.432 -1.976 12.017 1.00 95.00 175 ARG A N 1
ATOM 1360 C CA . ARG A 1 175 ? 0.491 -3.426 12.217 1.00 95.00 175 ARG A CA 1
ATOM 1361 C C . ARG A 1 175 ? 1.068 -4.086 10.974 1.00 95.00 175 ARG A C 1
ATOM 1363 O O . ARG A 1 175 ? 0.708 -3.750 9.850 1.00 95.00 175 ARG A O 1
ATOM 1370 N N . LYS A 1 176 ? 2.022 -4.989 11.194 1.00 94.44 176 LYS A N 1
ATOM 1371 C CA . LYS A 1 176 ? 2.924 -5.516 10.166 1.00 94.44 176 LYS A CA 1
ATOM 1372 C C . LYS A 1 176 ? 2.650 -7.004 9.967 1.00 94.44 176 LYS A C 1
ATOM 1374 O O . LYS A 1 176 ? 2.691 -7.759 10.933 1.00 94.44 176 LYS A O 1
ATOM 1379 N N . GLY A 1 177 ? 2.436 -7.417 8.723 1.00 94.12 177 GLY A N 1
ATOM 1380 C CA . GLY A 1 177 ? 2.164 -8.801 8.336 1.00 94.12 177 GLY A CA 1
ATOM 1381 C C . GLY A 1 177 ? 0.678 -9.101 8.117 1.00 94.12 177 GLY A C 1
ATOM 1382 O O . GLY A 1 177 ? -0.198 -8.415 8.640 1.00 94.12 177 GLY A O 1
ATOM 1383 N N . ALA A 1 178 ? 0.403 -10.165 7.357 1.00 93.06 178 ALA A N 1
ATOM 1384 C CA . ALA A 1 178 ? -0.958 -10.554 6.975 1.00 93.06 178 ALA A CA 1
ATOM 1385 C C . ALA A 1 178 ? -1.826 -10.951 8.184 1.00 93.06 178 ALA A C 1
ATOM 1387 O O . ALA A 1 178 ? -2.932 -10.445 8.336 1.00 93.06 178 ALA A O 1
ATOM 1388 N N . ASN A 1 179 ? -1.294 -11.765 9.103 1.00 94.25 179 ASN A N 1
ATOM 1389 C CA . ASN A 1 179 ? -2.030 -12.208 10.297 1.00 94.25 179 ASN A CA 1
ATOM 1390 C C . ASN A 1 179 ? -2.374 -11.065 11.260 1.00 94.25 179 ASN A C 1
ATOM 1392 O O . ASN A 1 179 ? -3.340 -11.147 12.012 1.00 94.25 179 ASN A O 1
ATOM 1396 N N . GLU A 1 180 ? -1.562 -10.011 11.287 1.00 94.50 180 GLU A N 1
ATOM 1397 C CA . GLU A 1 180 ? -1.853 -8.843 12.115 1.00 94.50 180 GLU A CA 1
ATOM 1398 C C . GLU A 1 180 ? -2.870 -7.925 11.430 1.00 94.50 180 GLU A C 1
ATOM 1400 O O . GLU A 1 180 ? -3.745 -7.389 12.106 1.00 94.50 180 GLU A O 1
ATOM 1405 N N . ALA A 1 181 ? -2.822 -7.808 10.098 1.00 95.25 181 ALA A N 1
ATOM 1406 C CA . ALA A 1 181 ? -3.832 -7.090 9.324 1.00 95.25 181 ALA A CA 1
ATOM 1407 C C . ALA A 1 181 ? -5.228 -7.736 9.435 1.00 95.25 181 ALA A C 1
ATOM 1409 O O . ALA A 1 181 ? -6.222 -7.032 9.590 1.00 95.25 181 ALA A O 1
ATOM 1410 N N . THR A 1 182 ? -5.331 -9.069 9.449 1.00 95.44 182 THR A N 1
ATOM 1411 C CA . THR A 1 182 ? -6.626 -9.739 9.677 1.00 95.44 182 THR A CA 1
ATOM 1412 C C . THR A 1 182 ? -7.166 -9.493 11.084 1.00 95.44 182 THR A C 1
ATOM 1414 O O . THR A 1 182 ? -8.361 -9.256 11.261 1.00 95.44 182 THR A O 1
ATOM 1417 N N . LYS A 1 183 ? -6.301 -9.483 12.107 1.00 95.75 183 LYS A N 1
ATOM 1418 C CA . LYS A 1 183 ? -6.709 -9.155 13.483 1.00 95.75 183 LYS A CA 1
ATOM 1419 C C . LYS A 1 183 ? -7.236 -7.726 13.602 1.00 95.75 183 LYS A C 1
ATOM 1421 O O . LYS A 1 183 ? -8.223 -7.520 14.306 1.00 95.75 183 LYS A O 1
ATOM 1426 N N . THR A 1 184 ? -6.601 -6.744 12.959 1.00 95.81 184 THR A N 1
ATOM 1427 C CA . THR A 1 184 ? -7.061 -5.344 13.014 1.00 95.81 184 THR A CA 1
ATOM 1428 C C . THR A 1 184 ? -8.371 -5.133 12.268 1.00 95.81 184 THR A C 1
ATOM 1430 O O . THR A 1 184 ? -9.219 -4.393 12.769 1.00 95.81 184 THR A O 1
ATOM 1433 N N . LEU A 1 185 ? -8.568 -5.816 11.136 1.00 95.56 185 LEU A N 1
ATOM 1434 C CA . LEU A 1 185 ? -9.837 -5.827 10.401 1.00 95.56 185 LEU A CA 1
ATOM 1435 C C . LEU A 1 185 ? -10.976 -6.395 11.244 1.00 95.56 185 LEU A C 1
ATOM 1437 O O . LEU A 1 185 ? -12.013 -5.757 11.399 1.00 95.56 185 LEU A O 1
ATOM 1441 N N . ASN A 1 186 ? -10.762 -7.559 11.860 1.00 94.44 186 ASN A N 1
ATOM 1442 C CA . ASN A 1 186 ? -11.780 -8.204 12.692 1.00 94.44 186 ASN A CA 1
ATOM 1443 C C . ASN A 1 186 ? -12.152 -7.366 13.924 1.00 94.44 186 ASN A C 1
ATOM 1445 O O . ASN A 1 186 ? -13.287 -7.424 14.388 1.00 94.44 186 ASN A O 1
ATOM 1449 N N . ARG A 1 187 ? -11.211 -6.563 14.436 1.00 94.19 187 ARG A N 1
ATOM 1450 C CA . ARG A 1 187 ? -11.437 -5.620 15.542 1.00 94.19 187 ARG A CA 1
ATOM 1451 C C . ARG A 1 187 ? -12.059 -4.289 15.110 1.00 94.19 187 ARG A C 1
ATOM 1453 O O . ARG A 1 187 ? -12.370 -3.488 15.983 1.00 94.19 187 ARG A O 1
ATOM 1460 N N . GLY A 1 188 ? -12.189 -4.018 13.809 1.00 92.06 188 GLY A N 1
ATOM 1461 C CA . GLY A 1 188 ? -12.683 -2.733 13.297 1.00 92.06 188 GLY A CA 1
ATOM 1462 C C . GLY A 1 188 ? -11.752 -1.547 13.582 1.00 92.06 188 GLY A C 1
ATOM 1463 O O . GLY A 1 188 ? -12.204 -0.412 13.647 1.00 92.06 188 GLY A O 1
ATOM 1464 N N . GLN A 1 189 ? -10.457 -1.804 13.795 1.00 92.94 189 GLN A N 1
ATOM 1465 C CA . GLN A 1 189 ? -9.455 -0.765 14.084 1.00 92.94 189 GLN A CA 1
ATOM 1466 C C . GLN A 1 189 ? -8.650 -0.359 12.845 1.00 92.94 189 GLN A C 1
ATOM 1468 O O . GLN A 1 189 ? -7.885 0.600 12.901 1.00 92.94 189 GLN A O 1
ATOM 1473 N N . ALA A 1 190 ? -8.758 -1.117 11.751 1.00 94.12 190 ALA A N 1
ATOM 1474 C CA . ALA A 1 190 ? -8.038 -0.856 10.513 1.00 94.12 190 ALA A CA 1
ATOM 1475 C C . ALA A 1 190 ? -8.695 0.287 9.728 1.00 94.12 190 ALA A C 1
ATOM 1477 O O . ALA A 1 190 ? -9.882 0.240 9.427 1.00 94.12 190 ALA A O 1
ATOM 1478 N N . GLU A 1 191 ? -7.902 1.291 9.368 1.00 92.50 191 GLU A N 1
ATOM 1479 C CA . GLU A 1 191 ? -8.331 2.405 8.524 1.00 92.50 191 GLU A CA 1
ATOM 1480 C C . GLU A 1 191 ? -7.957 2.209 7.055 1.00 92.50 191 GLU A C 1
ATOM 1482 O O . GLU A 1 191 ? -8.714 2.595 6.172 1.00 92.50 191 G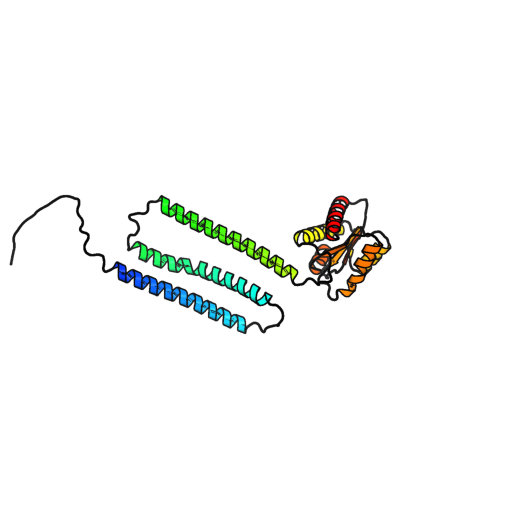LU A O 1
ATOM 1487 N N . LEU A 1 192 ? -6.775 1.656 6.797 1.00 94.06 192 LEU A N 1
ATOM 1488 C CA . LEU A 1 192 ? -6.241 1.448 5.455 1.00 94.06 192 LEU A CA 1
ATOM 1489 C C . LEU A 1 192 ? -5.384 0.186 5.450 1.00 94.06 192 LEU A C 1
ATOM 1491 O O . LEU A 1 192 ? -4.623 -0.056 6.398 1.00 94.06 192 LEU A O 1
ATOM 1495 N N . ILE A 1 193 ? -5.473 -0.586 4.367 1.00 95.56 193 ILE A N 1
ATOM 1496 C CA . ILE A 1 193 ? -4.625 -1.758 4.146 1.00 95.56 193 ILE A CA 1
ATOM 1497 C C . ILE A 1 193 ? -3.776 -1.592 2.897 1.00 95.56 193 ILE A C 1
ATOM 1499 O O . ILE A 1 193 ? -4.253 -1.239 1.824 1.00 95.56 193 ILE A O 1
ATOM 1503 N N . ILE A 1 194 ? -2.486 -1.871 3.054 1.00 95.75 194 ILE A N 1
ATOM 1504 C CA . ILE A 1 194 ? -1.500 -1.791 1.986 1.00 95.75 194 ILE A CA 1
ATOM 1505 C C . ILE A 1 194 ? -0.885 -3.174 1.822 1.00 95.75 194 ILE A C 1
ATOM 1507 O O . ILE A 1 194 ? -0.349 -3.745 2.774 1.00 95.75 194 ILE A O 1
ATOM 1511 N N . MET A 1 195 ? -0.965 -3.711 0.612 1.00 95.00 195 MET A N 1
ATOM 1512 C CA . MET A 1 195 ? -0.444 -5.027 0.254 1.00 95.00 195 MET A CA 1
ATOM 1513 C C . MET A 1 195 ? 0.675 -4.901 -0.770 1.00 95.00 195 MET A C 1
ATOM 1515 O O . MET A 1 195 ? 0.751 -3.920 -1.503 1.00 95.00 195 MET A O 1
ATOM 1519 N N . ALA A 1 196 ? 1.552 -5.893 -0.831 1.00 93.50 196 ALA A N 1
ATOM 1520 C CA . ALA A 1 196 ? 2.602 -5.960 -1.834 1.00 93.50 196 ALA A CA 1
ATOM 1521 C C . ALA A 1 196 ? 2.196 -6.875 -2.999 1.00 93.50 196 ALA A C 1
ATOM 1523 O O . ALA A 1 196 ? 1.727 -7.990 -2.779 1.00 93.50 196 ALA A O 1
ATOM 1524 N N . ALA A 1 197 ? 2.399 -6.416 -4.233 1.00 91.94 197 ALA A N 1
ATOM 1525 C CA . ALA A 1 197 ? 2.058 -7.165 -5.443 1.00 91.94 197 ALA A CA 1
ATOM 1526 C C . ALA A 1 197 ? 3.117 -8.211 -5.847 1.00 91.94 197 ALA A C 1
ATOM 1528 O O . ALA A 1 197 ? 2.796 -9.165 -6.549 1.00 91.94 197 ALA A O 1
ATOM 1529 N N . ASP A 1 198 ? 4.360 -8.064 -5.376 1.00 89.75 198 ASP A N 1
ATOM 1530 C CA . ASP A 1 198 ? 5.492 -8.983 -5.593 1.00 89.75 198 ASP A CA 1
ATOM 1531 C C . ASP A 1 198 ? 5.566 -10.110 -4.537 1.00 89.75 198 ASP A C 1
ATOM 1533 O O . ASP A 1 198 ? 6.625 -10.707 -4.289 1.00 89.75 198 ASP A O 1
ATOM 1537 N N . ALA A 1 199 ? 4.455 -10.381 -3.846 1.00 87.62 199 ALA A N 1
ATOM 1538 C CA . ALA A 1 199 ? 4.353 -11.486 -2.905 1.00 87.62 199 ALA A CA 1
ATOM 1539 C C . ALA A 1 199 ? 4.441 -12.828 -3.650 1.00 87.62 199 ALA A C 1
ATOM 1541 O O . ALA A 1 199 ? 3.723 -13.076 -4.614 1.00 87.62 199 ALA A O 1
ATOM 1542 N N . GLU A 1 200 ? 5.321 -13.703 -3.168 1.00 85.50 200 GLU A N 1
ATOM 1543 C CA . GLU A 1 200 ? 5.548 -15.029 -3.732 1.00 85.50 200 GLU A CA 1
ATOM 1544 C C . GLU A 1 200 ? 5.495 -16.023 -2.566 1.00 85.50 200 GLU A C 1
ATOM 1546 O O . GLU A 1 200 ? 6.392 -15.983 -1.714 1.00 85.50 200 GLU A O 1
ATOM 1551 N N . PRO A 1 201 ? 4.440 -16.849 -2.444 1.00 89.50 201 PRO A N 1
ATOM 1552 C CA . PRO A 1 201 ? 3.212 -16.915 -3.257 1.00 89.50 201 PRO A CA 1
ATOM 1553 C C . PRO A 1 201 ? 2.187 -15.803 -2.937 1.00 89.50 201 PRO A C 1
ATOM 1555 O O . PRO A 1 201 ? 2.076 -15.355 -1.792 1.00 89.50 201 PRO A O 1
ATOM 1558 N N . ILE A 1 202 ? 1.399 -15.380 -3.934 1.00 87.31 202 ILE A N 1
ATOM 1559 C CA . ILE A 1 202 ? 0.391 -14.311 -3.773 1.00 87.31 202 ILE A CA 1
ATOM 1560 C C . ILE A 1 202 ? -0.875 -14.803 -3.061 1.00 87.31 202 ILE A C 1
ATOM 1562 O O . ILE A 1 202 ? -1.617 -14.027 -2.466 1.00 87.31 202 ILE A O 1
ATOM 1566 N N . GLU A 1 203 ? -1.108 -16.111 -3.061 1.00 89.88 203 GLU A N 1
ATOM 1567 C CA . GLU A 1 203 ? -2.273 -16.762 -2.463 1.00 89.88 203 GLU A CA 1
ATOM 1568 C C . GLU A 1 203 ? -2.400 -16.466 -0.961 1.00 89.88 203 GLU A C 1
ATOM 1570 O O . GLU A 1 203 ? -3.506 -16.447 -0.424 1.00 89.88 203 GLU A O 1
ATOM 1575 N N . ILE A 1 204 ? -1.285 -16.145 -0.294 1.00 91.12 204 ILE A N 1
ATOM 1576 C CA . ILE A 1 204 ? -1.257 -15.796 1.130 1.00 91.12 204 ILE A CA 1
ATOM 1577 C C . ILE A 1 204 ? -2.057 -14.522 1.413 1.00 91.12 204 ILE A C 1
ATOM 1579 O O . ILE A 1 204 ? -2.638 -14.423 2.486 1.00 91.12 204 ILE A O 1
ATOM 1583 N N . ILE A 1 205 ? -2.112 -13.553 0.496 1.00 91.88 205 ILE A N 1
ATOM 1584 C CA . ILE A 1 205 ? -2.778 -12.259 0.730 1.00 91.88 205 ILE A CA 1
ATOM 1585 C C . ILE A 1 205 ? -4.193 -12.181 0.151 1.00 91.88 205 ILE A C 1
ATOM 1587 O O . ILE A 1 205 ? -4.912 -11.241 0.468 1.00 91.88 205 ILE A O 1
ATOM 1591 N N . LEU A 1 206 ? -4.632 -13.174 -0.631 1.00 90.19 206 LEU A N 1
ATOM 1592 C CA . LEU A 1 206 ? -5.933 -13.139 -1.318 1.00 90.19 206 LEU A CA 1
ATOM 1593 C C . LEU A 1 206 ? -7.141 -13.114 -0.373 1.00 90.19 206 LEU A C 1
ATOM 1595 O O . LEU A 1 206 ? -8.214 -12.697 -0.784 1.00 90.19 206 LEU A O 1
ATOM 1599 N N . HIS A 1 207 ? -6.984 -13.512 0.888 1.00 92.12 207 HIS A N 1
ATOM 1600 C CA . HIS A 1 207 ? -8.059 -13.419 1.878 1.00 92.12 207 HIS A CA 1
ATOM 1601 C C . HIS A 1 207 ? -8.278 -11.989 2.405 1.00 92.12 207 HIS A C 1
ATOM 1603 O O . HIS A 1 207 ? -9.338 -11.704 2.954 1.00 92.12 207 HIS A O 1
ATOM 1609 N N . LEU A 1 208 ? -7.293 -11.089 2.274 1.00 94.56 208 LEU A N 1
ATOM 1610 C CA . LEU A 1 208 ? -7.392 -9.722 2.792 1.00 94.56 208 LEU A CA 1
ATOM 1611 C C . LEU A 1 208 ? -8.390 -8.860 2.003 1.00 94.56 208 LEU A C 1
ATOM 1613 O O . LEU A 1 208 ? -9.228 -8.255 2.662 1.00 94.56 208 LEU A O 1
ATOM 1617 N N . PRO A 1 209 ? -8.370 -8.814 0.653 1.00 93.88 209 PRO A N 1
ATOM 1618 C CA . PRO A 1 209 ? -9.362 -8.063 -0.119 1.00 93.88 209 PRO A CA 1
ATOM 1619 C C . PRO A 1 209 ? -10.810 -8.433 0.221 1.00 93.88 209 PRO A C 1
ATOM 1621 O O . PRO A 1 209 ? -11.611 -7.539 0.463 1.00 93.88 209 PRO A O 1
ATOM 1624 N N . LEU A 1 210 ? -11.117 -9.732 0.348 1.00 93.06 210 LEU A N 1
ATOM 1625 C CA . LEU A 1 210 ? -12.464 -10.196 0.709 1.00 93.06 210 LEU A CA 1
ATOM 1626 C C . LEU A 1 210 ? -12.898 -9.646 2.080 1.00 93.06 210 LEU A C 1
ATOM 1628 O O . LEU A 1 210 ? -13.996 -9.123 2.228 1.00 93.06 210 LEU A O 1
ATOM 1632 N N . LEU A 1 211 ? -12.008 -9.694 3.077 1.00 95.00 211 LEU A N 1
ATOM 1633 C CA . LEU A 1 211 ? -12.293 -9.144 4.408 1.00 95.00 211 LEU A CA 1
ATOM 1634 C C . LEU A 1 211 ? -12.405 -7.612 4.409 1.00 95.00 211 LEU A C 1
ATOM 1636 O O . LEU A 1 211 ? -13.135 -7.047 5.223 1.00 95.00 211 LEU A O 1
ATOM 1640 N N . CYS A 1 212 ? -11.656 -6.932 3.541 1.00 94.38 212 CYS A N 1
ATOM 1641 C CA . CYS A 1 212 ? -11.738 -5.486 3.372 1.00 94.38 212 CYS A CA 1
ATOM 1642 C C . CYS A 1 212 ? -13.090 -5.065 2.786 1.00 94.38 212 CYS A C 1
ATOM 1644 O O . CYS A 1 212 ? -13.657 -4.080 3.253 1.00 94.38 212 CYS A O 1
ATOM 1646 N N . GLU A 1 213 ? -13.613 -5.815 1.814 1.00 92.56 213 GLU A N 1
ATOM 1647 C CA . GLU A 1 213 ? -14.930 -5.580 1.212 1.00 92.56 213 GLU A CA 1
ATOM 1648 C C . GLU A 1 213 ? -16.055 -5.772 2.237 1.00 92.56 213 GLU A C 1
ATOM 1650 O O . GLU A 1 213 ? -16.881 -4.875 2.397 1.00 92.56 213 GLU A O 1
ATOM 1655 N N . ASP A 1 214 ? -16.013 -6.849 3.031 1.00 94.38 214 ASP A N 1
ATOM 1656 C CA . ASP A 1 214 ? -16.987 -7.117 4.105 1.00 94.38 214 ASP A CA 1
ATOM 1657 C C . ASP A 1 214 ? -17.024 -6.024 5.189 1.00 94.38 214 ASP A C 1
ATOM 1659 O O . ASP A 1 214 ? -18.038 -5.823 5.864 1.00 94.38 214 ASP A O 1
ATOM 1663 N N . LYS A 1 215 ? -15.888 -5.356 5.423 1.00 93.50 215 LYS A N 1
ATOM 1664 C CA . LYS A 1 215 ? -15.728 -4.314 6.451 1.00 93.50 215 LYS A CA 1
ATOM 1665 C C . LYS A 1 215 ? -15.719 -2.894 5.888 1.00 93.50 215 LYS A C 1
ATOM 1667 O O . LYS A 1 215 ? -15.549 -1.960 6.669 1.00 93.50 215 LYS A O 1
ATOM 1672 N N . ASN A 1 216 ? -15.881 -2.727 4.575 1.00 92.44 216 ASN A N 1
ATOM 1673 C CA . ASN A 1 216 ? -15.774 -1.446 3.874 1.00 92.44 216 ASN A CA 1
ATOM 1674 C C . ASN A 1 216 ? -14.471 -0.680 4.194 1.00 92.44 216 ASN A C 1
ATOM 1676 O O . ASN A 1 216 ? -14.482 0.536 4.382 1.00 92.44 216 ASN A O 1
ATOM 1680 N N . VAL A 1 217 ? -13.337 -1.385 4.272 1.00 93.88 217 VAL A N 1
ATOM 1681 C CA . VAL A 1 217 ? -12.014 -0.780 4.502 1.00 93.88 217 VAL A CA 1
ATOM 1682 C C . VAL A 1 217 ? -11.263 -0.673 3.171 1.00 93.88 217 VAL A C 1
ATOM 1684 O O . VAL A 1 217 ? -11.105 -1.685 2.488 1.00 93.88 217 VAL A O 1
ATOM 1687 N N . PRO A 1 218 ? -10.746 0.509 2.788 1.00 94.31 218 PRO A N 1
ATOM 1688 C CA . PRO A 1 218 ? -10.018 0.662 1.536 1.00 94.31 218 PRO A CA 1
ATOM 1689 C C . PRO A 1 218 ? -8.693 -0.108 1.559 1.00 94.31 218 PRO A C 1
ATOM 1691 O O . PRO A 1 218 ? -7.973 -0.138 2.567 1.00 94.31 218 PRO A O 1
ATOM 1694 N N . TYR A 1 219 ? -8.344 -0.694 0.415 1.00 94.75 219 TYR A N 1
ATOM 1695 C CA . TYR A 1 219 ? -7.106 -1.439 0.231 1.00 94.75 219 TYR A CA 1
ATOM 1696 C C . TYR A 1 219 ? -6.395 -1.065 -1.069 1.00 94.75 219 TYR A C 1
ATOM 1698 O O . TYR A 1 219 ? -7.023 -0.680 -2.051 1.00 94.75 219 TYR A O 1
ATOM 1706 N N . VAL A 1 220 ? -5.065 -1.176 -1.079 1.00 95.12 220 VAL A N 1
ATOM 1707 C CA . VAL A 1 220 ? -4.242 -0.855 -2.252 1.00 95.12 220 VAL A CA 1
ATOM 1708 C C . VAL A 1 220 ? -3.014 -1.755 -2.343 1.00 95.12 220 VAL A C 1
ATOM 1710 O O . VAL A 1 220 ? -2.418 -2.118 -1.324 1.00 95.12 220 VAL A O 1
ATOM 1713 N N . PHE A 1 221 ? -2.607 -2.092 -3.567 1.00 94.56 221 PHE A N 1
ATOM 1714 C CA . PHE A 1 221 ? -1.376 -2.828 -3.833 1.00 94.56 221 PHE A CA 1
ATOM 1715 C C . PHE A 1 221 ? -0.215 -1.890 -4.187 1.00 94.56 221 PHE A C 1
ATOM 1717 O O . PHE A 1 221 ? -0.341 -0.975 -4.998 1.00 94.56 221 PHE A O 1
ATOM 1724 N N . VAL A 1 222 ? 0.951 -2.154 -3.603 1.00 93.62 222 VAL A N 1
ATOM 1725 C CA . VAL A 1 222 ? 2.231 -1.496 -3.881 1.00 93.62 222 VAL A CA 1
ATOM 1726 C C . VAL A 1 222 ? 3.151 -2.491 -4.578 1.00 93.62 222 VAL A C 1
ATOM 1728 O O . VAL A 1 222 ? 3.164 -3.677 -4.255 1.00 93.62 222 VAL A O 1
ATOM 1731 N N . LYS A 1 223 ? 3.965 -2.010 -5.521 1.00 90.12 223 LYS A N 1
ATOM 1732 C CA . LYS A 1 223 ? 4.793 -2.867 -6.383 1.00 90.12 223 LYS A CA 1
ATOM 1733 C C . LYS A 1 223 ? 5.822 -3.723 -5.633 1.00 90.12 223 LYS A C 1
ATOM 1735 O O . LYS A 1 223 ? 6.116 -4.818 -6.086 1.00 90.12 223 LYS A O 1
ATOM 1740 N N . SER A 1 224 ? 6.375 -3.242 -4.510 1.00 90.00 224 SER A N 1
ATOM 1741 C CA . SER A 1 224 ? 7.485 -3.920 -3.820 1.00 90.00 224 SER A CA 1
ATOM 1742 C C . SER A 1 224 ? 7.284 -4.134 -2.315 1.00 90.00 224 SER A C 1
ATOM 1744 O O . SER A 1 224 ? 7.209 -3.172 -1.544 1.00 90.00 224 SER A O 1
ATOM 1746 N N . LYS A 1 225 ? 7.361 -5.397 -1.873 1.00 92.25 225 LYS A N 1
ATOM 1747 C CA . LYS A 1 225 ? 7.389 -5.834 -0.461 1.00 92.25 225 LYS A CA 1
ATOM 1748 C C . LYS A 1 225 ? 8.658 -5.415 0.266 1.00 92.25 225 LYS A C 1
ATOM 1750 O O . LYS A 1 225 ? 8.652 -5.211 1.481 1.00 92.25 225 LYS A O 1
ATOM 1755 N N . ALA A 1 226 ? 9.766 -5.278 -0.464 1.00 92.06 226 ALA A N 1
ATOM 1756 C CA . ALA A 1 226 ? 11.030 -4.819 0.102 1.00 92.06 226 ALA A CA 1
ATOM 1757 C C . ALA A 1 226 ? 10.959 -3.330 0.466 1.00 92.06 226 ALA A C 1
ATOM 1759 O O . ALA A 1 226 ? 11.424 -2.932 1.533 1.00 92.06 226 ALA A O 1
ATOM 1760 N N . ALA A 1 227 ? 10.344 -2.510 -0.393 1.00 92.81 227 ALA A N 1
ATOM 1761 C CA . ALA A 1 227 ? 10.108 -1.098 -0.098 1.00 92.81 227 ALA A CA 1
ATOM 1762 C C . ALA A 1 227 ? 9.147 -0.921 1.088 1.00 92.81 227 ALA A C 1
ATOM 1764 O O . ALA A 1 227 ? 9.431 -0.135 1.990 1.00 92.81 227 ALA A O 1
ATOM 1765 N N . LEU A 1 228 ? 8.079 -1.725 1.133 1.00 94.69 228 LEU A N 1
ATOM 1766 C CA . LEU A 1 228 ? 7.128 -1.754 2.246 1.00 94.69 228 LEU A CA 1
ATOM 1767 C C . LEU A 1 228 ? 7.800 -2.118 3.582 1.00 94.69 228 LEU A C 1
ATOM 1769 O O . LEU A 1 228 ? 7.571 -1.460 4.596 1.00 94.69 228 LEU A O 1
ATOM 1773 N N . GLY A 1 229 ? 8.676 -3.131 3.581 1.00 95.31 229 GLY A N 1
ATOM 1774 C CA . GLY A 1 229 ? 9.444 -3.534 4.763 1.00 95.31 229 GLY A CA 1
ATOM 1775 C C . GLY A 1 229 ? 10.350 -2.420 5.290 1.00 95.31 229 GLY A C 1
ATOM 1776 O O . GLY A 1 229 ? 10.336 -2.136 6.489 1.00 95.31 229 GLY A O 1
ATOM 1777 N N . ARG A 1 230 ? 11.050 -1.713 4.390 1.00 94.44 230 ARG A N 1
ATOM 1778 C CA . ARG A 1 230 ? 11.880 -0.551 4.752 1.00 94.44 230 ARG A CA 1
ATOM 1779 C C . ARG A 1 230 ? 11.060 0.581 5.367 1.00 94.44 230 ARG A C 1
ATOM 1781 O O . ARG A 1 230 ? 11.459 1.096 6.406 1.00 94.44 230 ARG A O 1
ATOM 1788 N N . ALA A 1 231 ? 9.908 0.919 4.783 1.00 95.12 231 ALA A N 1
ATOM 1789 C CA . ALA A 1 231 ? 9.000 1.929 5.340 1.00 95.12 231 ALA A CA 1
ATOM 1790 C C . ALA A 1 231 ? 8.504 1.547 6.747 1.00 95.12 231 ALA A C 1
ATOM 1792 O O . ALA A 1 231 ? 8.353 2.396 7.618 1.00 95.12 231 ALA A O 1
ATOM 1793 N N . CYS A 1 232 ? 8.330 0.249 7.004 1.00 95.06 232 CYS A N 1
ATOM 1794 C CA . CYS A 1 232 ? 7.966 -0.292 8.314 1.00 95.06 232 CYS A CA 1
ATOM 1795 C C . CYS A 1 232 ? 9.125 -0.376 9.325 1.00 95.06 232 CYS A C 1
ATOM 1797 O O . CYS A 1 232 ? 8.909 -0.855 10.446 1.00 95.06 232 CYS A O 1
ATOM 1799 N N . GLY A 1 233 ? 10.345 0.024 8.946 1.00 93.06 233 GLY A N 1
ATOM 1800 C CA . GLY A 1 233 ? 11.545 -0.099 9.777 1.00 93.06 233 GLY A CA 1
ATOM 1801 C C . GLY A 1 233 ? 11.988 -1.548 10.002 1.00 93.06 233 GLY A C 1
ATOM 1802 O O . GLY A 1 233 ? 12.593 -1.857 11.025 1.00 93.06 233 GLY A O 1
ATOM 1803 N N . VAL A 1 234 ? 11.647 -2.461 9.087 1.00 93.69 234 VAL A N 1
ATOM 1804 C CA . VAL A 1 234 ? 11.960 -3.892 9.191 1.00 93.69 234 VAL A CA 1
ATOM 1805 C C . VAL A 1 234 ? 12.918 -4.294 8.071 1.00 93.69 234 VAL A C 1
ATOM 1807 O O . VAL A 1 234 ? 12.725 -3.956 6.908 1.00 93.69 234 VAL A O 1
ATOM 1810 N N . THR A 1 235 ? 13.964 -5.044 8.421 1.00 90.94 235 THR A N 1
ATOM 1811 C CA . THR A 1 235 ? 14.951 -5.561 7.454 1.00 90.94 235 THR A CA 1
ATOM 1812 C C . THR A 1 235 ? 14.388 -6.680 6.577 1.00 90.94 235 THR A C 1
ATOM 1814 O O . THR A 1 235 ? 14.829 -6.877 5.448 1.00 90.94 235 THR A O 1
ATOM 1817 N N . ARG A 1 236 ? 13.402 -7.417 7.095 1.00 91.88 236 ARG A N 1
ATOM 1818 C CA . ARG A 1 236 ? 12.668 -8.467 6.384 1.00 91.88 236 ARG A CA 1
ATOM 1819 C C . ARG A 1 236 ? 11.567 -7.865 5.497 1.00 91.88 236 ARG A C 1
ATOM 1821 O O . ARG A 1 236 ? 10.947 -6.878 5.897 1.00 91.88 236 ARG A O 1
ATOM 1828 N N . PRO A 1 237 ? 11.280 -8.467 4.329 1.00 92.81 237 PRO A N 1
ATOM 1829 C CA . PRO A 1 237 ? 10.181 -8.031 3.477 1.00 92.81 237 PRO A CA 1
ATOM 1830 C C . PRO A 1 237 ? 8.838 -8.193 4.194 1.00 92.81 237 PRO A C 1
ATOM 1832 O O . PRO A 1 237 ? 8.613 -9.181 4.895 1.00 92.81 237 PRO A O 1
ATOM 1835 N N . VAL A 1 238 ? 7.939 -7.233 3.990 1.00 94.88 238 VAL A N 1
ATOM 1836 C CA . VAL A 1 238 ? 6.595 -7.241 4.575 1.00 94.88 238 VAL A CA 1
ATOM 1837 C C . VAL A 1 238 ? 5.581 -7.280 3.440 1.00 94.88 238 VAL A C 1
ATOM 1839 O O . VAL A 1 238 ? 5.670 -6.494 2.504 1.00 94.88 238 VAL A O 1
ATOM 1842 N N . ILE A 1 239 ? 4.636 -8.218 3.518 1.00 94.62 239 ILE A N 1
ATOM 1843 C CA . ILE A 1 239 ? 3.643 -8.466 2.459 1.00 94.62 239 ILE A CA 1
ATOM 1844 C C . ILE A 1 239 ? 2.360 -7.648 2.621 1.00 94.62 239 ILE A C 1
ATOM 1846 O O . ILE A 1 239 ? 1.696 -7.351 1.636 1.00 94.62 239 ILE A O 1
ATOM 1850 N N . ALA A 1 240 ? 2.001 -7.306 3.856 1.00 95.62 240 ALA A N 1
ATOM 1851 C CA . ALA A 1 240 ? 0.774 -6.598 4.179 1.00 95.62 240 ALA A CA 1
ATOM 1852 C C . ALA A 1 240 ? 0.993 -5.727 5.411 1.00 95.62 240 ALA A C 1
ATOM 1854 O O . ALA A 1 240 ? 1.689 -6.124 6.352 1.00 95.62 240 ALA A O 1
ATOM 1855 N N . VAL A 1 241 ? 0.400 -4.543 5.393 1.00 96.50 241 VAL A N 1
ATOM 1856 C CA . VAL A 1 241 ? 0.470 -3.550 6.458 1.00 96.50 241 VAL A CA 1
ATOM 1857 C C . VAL A 1 241 ? -0.920 -2.972 6.669 1.00 96.50 241 VAL A C 1
ATOM 1859 O O . VAL A 1 241 ? -1.601 -2.612 5.713 1.00 96.50 241 VAL A O 1
ATOM 1862 N N . SER A 1 242 ? -1.327 -2.871 7.931 1.00 96.19 242 SER A N 1
ATOM 1863 C CA . SER A 1 242 ? -2.563 -2.205 8.334 1.00 96.19 242 SER A CA 1
ATOM 1864 C C . SER A 1 242 ? -2.222 -0.951 9.129 1.00 96.19 242 SER A C 1
ATOM 1866 O O . SER A 1 242 ? -1.441 -1.007 10.084 1.00 96.19 242 SER A O 1
ATOM 1868 N N . ILE A 1 243 ? -2.807 0.175 8.725 1.00 94.75 243 ILE A N 1
ATOM 1869 C CA . ILE A 1 243 ? -2.775 1.424 9.486 1.00 94.75 243 ILE A CA 1
ATOM 1870 C C . ILE A 1 243 ? -4.002 1.438 10.395 1.00 94.75 243 ILE A C 1
ATOM 1872 O O . ILE A 1 243 ? -5.123 1.230 9.927 1.00 94.75 243 ILE A O 1
ATOM 1876 N N . THR A 1 244 ? -3.794 1.647 11.692 1.00 92.69 244 THR A N 1
ATOM 1877 C CA . THR A 1 244 ? -4.867 1.673 12.693 1.00 92.69 244 THR A CA 1
ATOM 1878 C C . THR A 1 244 ? -5.367 3.086 12.958 1.00 92.69 244 THR A C 1
ATOM 1880 O O . THR A 1 244 ? -4.569 4.025 12.951 1.00 92.69 244 THR A O 1
ATOM 1883 N N . SER A 1 245 ? -6.650 3.226 13.289 1.00 84.38 245 SER A N 1
ATOM 1884 C CA . SER A 1 245 ? -7.219 4.486 13.768 1.00 84.38 245 SER A CA 1
ATOM 1885 C C . SER A 1 245 ? -6.645 4.865 15.132 1.00 84.38 245 SER A C 1
ATOM 1887 O O . SER A 1 245 ? -6.592 4.058 16.060 1.00 84.38 245 SER A O 1
ATOM 1889 N N . ASN A 1 246 ? -6.210 6.116 15.276 1.00 84.94 246 ASN A N 1
ATOM 1890 C CA . ASN A 1 246 ? -5.996 6.715 16.589 1.00 84.94 246 ASN A CA 1
ATOM 1891 C C . ASN A 1 246 ? -6.235 8.231 16.511 1.00 84.94 246 ASN A C 1
ATOM 1893 O O . ASN A 1 246 ? -5.612 8.963 15.733 1.00 84.94 246 ASN A O 1
ATOM 1897 N N . GLU A 1 247 ? -7.189 8.669 17.330 1.00 73.44 247 GLU A N 1
ATOM 1898 C CA . GLU A 1 247 ? -7.792 10.001 17.324 1.00 73.44 247 GLU A CA 1
ATOM 1899 C C . GLU A 1 247 ? -6.832 11.107 17.774 1.00 73.44 247 GLU A C 1
ATOM 1901 O O . GLU A 1 247 ? -7.018 12.259 17.396 1.00 73.44 247 GLU A O 1
ATOM 1906 N N . GLY A 1 248 ? -5.769 10.763 18.507 1.00 74.38 248 GLY A N 1
ATOM 1907 C CA . GLY A 1 248 ? -4.770 11.720 18.987 1.00 74.38 248 GLY A CA 1
ATOM 1908 C C . GLY A 1 248 ? -3.679 12.079 17.973 1.00 74.38 248 GLY A C 1
ATOM 1909 O O . GLY A 1 248 ? -2.765 12.829 18.309 1.00 74.38 248 GLY A O 1
ATOM 1910 N N . SER A 1 249 ? -3.717 11.536 16.750 1.00 79.00 249 SER A N 1
ATOM 1911 C CA . SER A 1 249 ? -2.638 11.733 15.773 1.00 79.00 249 SER A CA 1
ATOM 1912 C C . SER A 1 249 ? -2.913 12.825 14.745 1.00 79.00 249 SER A C 1
ATOM 1914 O O . SER A 1 249 ? -3.978 12.897 14.134 1.00 79.00 249 SER A O 1
ATOM 1916 N N . GLN A 1 250 ? -1.884 13.630 14.470 1.00 83.81 250 GLN A N 1
ATOM 1917 C CA . GLN A 1 250 ? -1.913 14.657 13.421 1.00 83.81 250 GLN A CA 1
ATOM 1918 C C . GLN A 1 250 ? -1.977 14.058 11.998 1.00 83.81 250 GLN A C 1
ATOM 1920 O O . GLN A 1 250 ? -2.305 14.758 11.038 1.00 83.81 250 GLN A O 1
ATOM 1925 N N . LEU A 1 251 ? -1.722 12.750 11.856 1.00 86.62 251 LEU A N 1
ATOM 1926 C CA . LEU A 1 251 ? -1.720 12.029 10.579 1.00 86.62 251 LEU A CA 1
ATOM 1927 C C . LEU A 1 251 ? -3.117 11.734 10.023 1.00 86.62 251 LEU A C 1
ATOM 1929 O O . LEU A 1 251 ? -3.245 11.440 8.835 1.00 86.62 251 LEU A O 1
ATOM 1933 N N . LYS A 1 252 ? -4.174 11.863 10.834 1.00 87.88 252 LYS A N 1
ATOM 1934 C CA . LYS A 1 252 ? -5.555 11.548 10.431 1.00 87.88 252 LYS A CA 1
ATOM 1935 C C . LYS A 1 252 ? -5.984 12.271 9.148 1.00 87.88 252 LYS A C 1
ATOM 1937 O O . LYS A 1 252 ? -6.578 11.665 8.261 1.00 87.88 252 LYS A O 1
ATOM 1942 N N . SER A 1 253 ? -5.621 13.549 9.008 1.00 90.62 253 SER A N 1
ATOM 1943 C CA . SER A 1 253 ? -5.942 14.348 7.814 1.00 90.62 253 SER A CA 1
ATOM 1944 C C . SER A 1 253 ? -5.256 13.838 6.541 1.00 90.62 253 SER A C 1
ATOM 1946 O O . SER A 1 253 ? -5.828 13.907 5.454 1.00 90.62 253 SER A O 1
ATOM 1948 N N . GLN A 1 254 ? -4.035 13.314 6.661 1.00 91.31 254 GLN A N 1
ATOM 1949 C CA . GLN A 1 254 ? -3.286 12.754 5.539 1.00 91.31 254 GLN A CA 1
ATOM 1950 C C . GLN A 1 254 ? -3.815 11.372 5.158 1.00 91.31 254 GLN A C 1
ATOM 1952 O O . GLN A 1 254 ? -3.987 11.091 3.972 1.00 91.31 254 GLN A O 1
ATOM 1957 N N . ILE A 1 255 ? -4.129 10.540 6.155 1.00 91.62 255 ILE A N 1
ATOM 1958 C CA . ILE A 1 255 ? -4.717 9.213 5.948 1.00 91.62 255 ILE A CA 1
ATOM 1959 C C . ILE A 1 255 ? -6.068 9.344 5.239 1.00 91.62 255 ILE A C 1
ATOM 1961 O O . ILE A 1 255 ? -6.306 8.628 4.271 1.00 91.62 255 ILE A O 1
ATOM 1965 N N . GLN A 1 256 ? -6.909 10.307 5.634 1.00 92.00 256 GLN A N 1
ATOM 1966 C CA . GLN A 1 256 ? -8.195 10.552 4.976 1.00 92.00 256 GLN A CA 1
ATOM 1967 C C . GLN A 1 256 ? -8.036 10.915 3.491 1.00 92.00 256 GLN A C 1
ATOM 1969 O O . GLN A 1 256 ? -8.691 10.320 2.641 1.00 92.00 256 GLN A O 1
ATOM 1974 N N . LYS A 1 257 ? -7.091 11.802 3.152 1.00 93.25 257 LYS A N 1
ATOM 1975 C CA . LYS A 1 257 ? -6.784 12.140 1.749 1.00 93.25 257 LYS A CA 1
ATOM 1976 C C . LYS A 1 257 ? -6.303 10.933 0.947 1.00 93.25 257 LYS A C 1
ATOM 1978 O O . LYS A 1 257 ? -6.582 10.827 -0.244 1.00 93.25 257 LYS A O 1
ATOM 1983 N N . ILE A 1 258 ? -5.531 10.040 1.569 1.00 93.06 258 ILE A N 1
ATOM 1984 C CA . ILE A 1 258 ? -5.104 8.802 0.913 1.00 93.06 258 ILE A CA 1
ATOM 1985 C C . ILE A 1 258 ? -6.284 7.868 0.691 1.00 93.06 258 ILE A C 1
ATOM 1987 O O . ILE A 1 258 ? -6.396 7.346 -0.412 1.00 93.06 258 ILE A O 1
ATOM 1991 N N . LYS A 1 259 ? -7.161 7.687 1.680 1.00 92.50 259 LYS A N 1
ATOM 1992 C CA . LYS A 1 259 ? -8.366 6.858 1.541 1.00 92.50 259 LYS A CA 1
ATOM 1993 C C . LYS A 1 259 ? -9.210 7.298 0.351 1.00 92.50 259 LYS A C 1
ATOM 1995 O O . LYS A 1 259 ? -9.474 6.480 -0.517 1.00 92.50 259 LYS A O 1
ATOM 2000 N N . GLU A 1 260 ? -9.488 8.595 0.235 1.00 92.9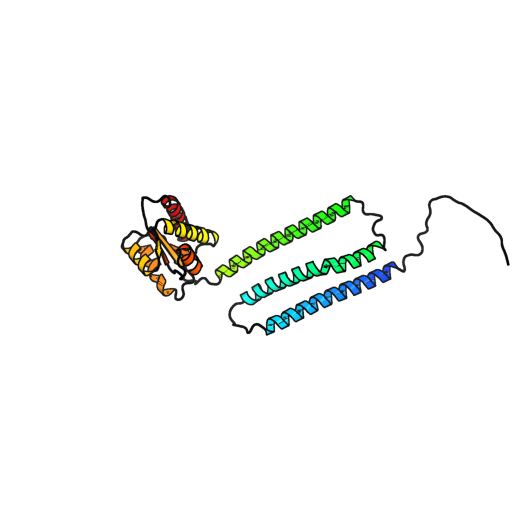4 260 GLU A N 1
ATOM 2001 C CA . GLU A 1 260 ? -10.221 9.162 -0.908 1.00 92.94 260 GLU A CA 1
ATOM 2002 C C . GLU A 1 260 ? -9.529 8.884 -2.254 1.00 92.94 260 GLU A C 1
ATOM 2004 O O . GLU A 1 260 ? -10.184 8.671 -3.271 1.00 92.94 260 GLU A O 1
ATOM 2009 N N . ASN A 1 261 ? -8.193 8.895 -2.292 1.00 92.56 261 ASN A N 1
ATOM 2010 C CA . ASN A 1 261 ? -7.445 8.563 -3.506 1.00 92.56 261 ASN A CA 1
ATOM 2011 C C . ASN A 1 261 ? -7.463 7.062 -3.815 1.00 92.56 261 ASN A C 1
ATOM 2013 O O . ASN A 1 261 ? -7.472 6.704 -4.987 1.00 92.56 261 ASN A O 1
ATOM 2017 N N . VAL A 1 262 ? -7.468 6.200 -2.796 1.00 93.12 262 VAL A N 1
ATOM 2018 C CA . VAL A 1 262 ? -7.600 4.745 -2.963 1.00 93.12 262 VAL A CA 1
ATOM 2019 C C . VAL A 1 262 ? -9.006 4.381 -3.430 1.00 93.12 262 VAL A C 1
ATOM 2021 O O . VAL A 1 262 ? -9.143 3.586 -4.349 1.00 93.12 262 VAL A O 1
ATOM 2024 N N . GLU A 1 263 ? -10.044 4.998 -2.870 1.00 89.94 263 GLU A N 1
ATOM 2025 C CA . GLU A 1 263 ? -11.436 4.785 -3.286 1.00 89.94 263 GLU A CA 1
ATOM 2026 C C . GLU A 1 263 ? -11.648 5.126 -4.764 1.00 89.94 263 GLU A C 1
ATOM 2028 O O . GLU A 1 263 ? -12.322 4.388 -5.472 1.00 89.94 263 GLU A O 1
ATOM 2033 N N . LYS A 1 264 ? -10.989 6.173 -5.275 1.00 89.62 264 LYS A N 1
ATOM 2034 C CA . LYS A 1 264 ? -11.004 6.505 -6.711 1.00 89.62 264 LYS A CA 1
ATOM 2035 C C . LYS A 1 264 ? -10.349 5.450 -7.605 1.00 89.62 264 LYS A C 1
ATOM 2037 O O . LYS A 1 264 ? -10.624 5.451 -8.796 1.00 89.62 264 LYS A O 1
ATOM 2042 N N . LEU A 1 265 ? -9.461 4.609 -7.069 1.00 85.19 265 LEU A N 1
ATOM 2043 C CA . LEU A 1 265 ? -8.824 3.514 -7.812 1.00 85.19 265 LEU A CA 1
ATOM 2044 C C . LEU A 1 265 ? -9.669 2.233 -7.817 1.00 85.19 265 LEU A C 1
ATOM 2046 O O . LEU A 1 265 ? -9.351 1.320 -8.572 1.00 85.19 265 LEU A O 1
ATOM 2050 N N . LEU A 1 266 ? -10.682 2.148 -6.950 1.00 76.88 266 LEU A N 1
ATOM 2051 C CA . LEU A 1 266 ? -11.583 0.998 -6.822 1.00 76.88 266 LEU A CA 1
ATOM 2052 C C . LEU A 1 266 ? -12.838 1.113 -7.712 1.00 76.88 266 LEU A C 1
ATOM 2054 O O . LEU A 1 266 ? -13.622 0.168 -7.757 1.00 76.88 266 LEU A O 1
ATOM 2058 N N . ILE A 1 267 ? -13.032 2.256 -8.383 1.00 71.31 267 ILE A N 1
ATOM 2059 C CA . ILE A 1 267 ? -14.113 2.523 -9.350 1.00 71.31 267 ILE A CA 1
ATOM 2060 C C . ILE A 1 267 ? -13.602 2.228 -10.760 1.00 71.31 267 ILE A C 1
ATOM 2062 O O . ILE A 1 267 ? -14.347 1.579 -11.526 1.00 71.31 267 ILE A O 1
#

Radius of gyration: 34.55 Å; chains: 1; bounding box: 91×68×91 Å

Secondary structure (DSSP, 8-state):
-----------S------S-HHHHHHHHHHHHHHHHHHHHHHHHHHHHHHHHHHHHS------HHHHHHHHHHHHHHHHHHHHHHHHHHHHHHHHHHTTS--TTS--HHHHHHHHHHHHHHHHHHHHHHHHHHHHHHHHHTTTT--TT--SBPPHHHHHHHHHHHHHHHHTT-EEESHHHHHHHHHTT-EEEEEEETT-SSGGGTTHHHHHHHHTT--EEEES-HHHHHHHTT-SS--SEEEEEP-TT-TTHHHHHHHHHHHHTT--

Sequence (267 aa):
MYVIFCQVELPEGCVATGCLVGHTAQLSHIYSRTVGVIFSTVIGISFLVMIAWLKKKKPQIGSKVTVIAEAVVFRAVIFGLIFDFLPHTVSGIWNSIAAANPFQYIGPYSRVIMAVDLLLNSILNWMLFMKMKRNAESIMADEGVNPKAHPLADNQFGQKLLDIVQQALNYHQVRKGANEATKTLNRGQAELIIMAADAEPIEIILHLPLLCEDKNVPYVFVKSKAALGRACGVTRPVIAVSITSNEGSQLKSQIQKIKENVEKLLI